Protein AF-A0A2K9PMP0-F1 (afdb_monomer_lite)

Sequence (361 aa):
MGIFYNALDGPITTKKVFGIITYLVISAISVWATAESLNSSFDLPKIVTYAIAIAIVMIIALLLGVIKDTIEDRRIGVLKLLFVIVVFLILWAVSLSTNTHKLFTQLKLQDIRKNELNDATIALETIEKNKKTVGDQVIEDYRQYVSSRIIDYKEEVKNPENCGHGKVADSLMSKVQKSMPGFSISPPSGRQKNESNCRKLANEMAARMFSELDNRITSMNNIIKELDDCNDIDKRTKIILDLKKQNNYLSDLDGLEVKQTISDAHEYYNQLYECYNTGLVQNINSVDEFTKTKKFEKKLELPVPSFKLEKIPYLIPFVKNYPKEKPGQYLSSFWLSVAIALVLDVAAFIIFYFVILKEED

Secondary structure (DSSP, 8-state):
---S--TTSPPPPHHHHHHHHHHHHHHHHHHHHHHHHHHHHH---HHHHHHHHHHHHHHHHHHHHHHHHHHH-TTS-HHHHHHHHHHHHHHHHHHHHHHHHHHHHHHHHHHHHHHHHHHHHHHHHHHHHHHHHHHHHHHHHHHHHHHHHHHHHHHHHTSTTTTTT-HHHHHHHHHHHHHSTT----PPSS---SHHHHHHHHHHHHHHHHHHHHHHHHHHHHHHHHTTTT--HHHHHHHHHHHHHHHHTGGGS-HHHHHHHHHHHHHHHHHHHHHHHHHHHHHHTTSGGGS--TTS------S-SS--TT--S-HHHHHHH-STTSTTTTHHHHHHHHHHHHHHHHHHHHHIIIIIS----

Organism: NCBI:txid1803846

Foldseek 3Di:
DDPDDDPPADDQDPLLVVLVVLLVVLLVLLLVLQLLLCCQQPVDDSVVSSVVSNVLSVLLLVLLLVLLVQVVPPPDDPVVNVVSVVVNVVSVVSSLVSLLLSQLCVVCLLVQLLVLLVVLLVLLVCLLVLLVVLLVVLLVVLLVLLLVLLVVLLVQLLPLCPNQNHPSNVVSVVVNCLSPPPDDDHGPPDRDNDSVVSNVSSVVSSVVSVVSSVVLSVVSVVLSVVLVVLDPPVLSVVLSVQSVVCSVVVVPDDLVSSVVSSVSSLVSQVSSLCSSQCSRQVSNVSHVVPNDDCSSPDDPPPPPPVDPSSHDNDVVVCCQCPPVVDGNPCVVSSVVSSVVSVVSVVSSSCSSNPNNSDRDD

Radius of gyration: 36.47 Å; chains: 1; bounding box: 81×42×108 Å

Structure (mmCIF, N/CA/C/O backbone):
data_AF-A0A2K9PMP0-F1
#
_entry.id   AF-A0A2K9PMP0-F1
#
loop_
_atom_site.group_PDB
_atom_site.id
_atom_site.type_symbol
_atom_site.label_atom_id
_atom_site.label_alt_id
_atom_site.label_comp_id
_atom_site.label_asym_id
_atom_site.label_entity_id
_atom_site.label_seq_id
_atom_site.pdbx_PDB_ins_code
_atom_site.Cartn_x
_atom_site.Cartn_y
_atom_site.Cartn_z
_atom_site.occupancy
_atom_site.B_iso_or_equiv
_atom_site.auth_seq_id
_atom_site.auth_comp_id
_atom_site.auth_asym_id
_atom_site.auth_atom_id
_atom_site.pdbx_PDB_model_num
ATOM 1 N N . MET A 1 1 ? -28.764 -16.873 42.140 1.00 38.28 1 MET A N 1
ATOM 2 C CA . MET A 1 1 ? -28.381 -15.448 42.081 1.00 38.28 1 MET A CA 1
ATOM 3 C C . MET A 1 1 ? -29.649 -14.631 42.206 1.00 38.28 1 MET A C 1
ATOM 5 O O . MET A 1 1 ? -30.427 -14.578 41.261 1.00 38.28 1 MET A O 1
ATOM 9 N N . GLY A 1 2 ? -29.928 -14.135 43.411 1.00 33.81 2 GLY A N 1
ATOM 10 C CA . GLY A 1 2 ? -31.111 -13.327 43.683 1.00 33.81 2 GLY A CA 1
ATOM 11 C C . GLY A 1 2 ? -30.948 -11.951 43.052 1.00 33.81 2 GLY A C 1
ATOM 12 O O . GLY A 1 2 ? -30.165 -11.147 43.529 1.00 33.81 2 GLY A O 1
ATOM 13 N N . ILE A 1 3 ? -31.680 -11.708 41.967 1.00 43.81 3 ILE A N 1
ATOM 14 C CA . ILE A 1 3 ? -31.920 -10.364 41.411 1.00 43.81 3 ILE A CA 1
ATOM 15 C C . ILE A 1 3 ? -33.132 -9.722 42.131 1.00 43.81 3 ILE A C 1
ATOM 17 O O . ILE A 1 3 ? -33.532 -8.599 41.846 1.00 43.81 3 ILE A O 1
ATOM 21 N N . PHE A 1 4 ? -33.720 -10.426 43.104 1.00 41.91 4 PHE A N 1
ATOM 22 C CA . PHE A 1 4 ? -34.812 -9.929 43.928 1.00 41.91 4 PHE A CA 1
ATOM 23 C C . PHE A 1 4 ? -34.262 -9.410 45.252 1.00 41.91 4 PHE A C 1
ATOM 25 O O . PHE A 1 4 ? -33.680 -10.164 46.027 1.00 41.91 4 PHE A O 1
ATOM 32 N N . TYR A 1 5 ? -34.449 -8.105 45.435 1.00 42.09 5 TYR A N 1
ATOM 33 C CA . TYR A 1 5 ? -34.233 -7.305 46.636 1.00 42.09 5 TYR A CA 1
ATOM 34 C C . TYR A 1 5 ? -34.444 -8.129 47.919 1.00 42.09 5 TYR A C 1
ATOM 36 O O . TYR A 1 5 ? -35.562 -8.577 48.189 1.00 42.09 5 TYR A O 1
ATOM 44 N N . ASN A 1 6 ? -33.391 -8.325 48.716 1.00 44.19 6 ASN A N 1
ATOM 45 C CA . ASN A 1 6 ? -33.574 -8.760 50.095 1.00 44.19 6 ASN A CA 1
ATOM 46 C C . ASN A 1 6 ? -34.178 -7.579 50.856 1.00 44.19 6 ASN A C 1
ATOM 48 O O . ASN A 1 6 ? -33.617 -6.490 50.869 1.00 44.19 6 ASN A O 1
ATOM 52 N N . ALA A 1 7 ? -35.312 -7.786 51.524 1.00 47.59 7 ALA A N 1
ATOM 53 C CA . ALA A 1 7 ? -35.977 -6.753 52.328 1.00 47.59 7 ALA A CA 1
ATOM 54 C C . ALA A 1 7 ? -35.154 -6.278 53.553 1.00 47.59 7 ALA A C 1
ATOM 56 O O . ALA A 1 7 ? -35.639 -5.461 54.332 1.00 47.59 7 ALA A O 1
ATOM 57 N N . LEU A 1 8 ? -33.939 -6.811 53.729 1.00 45.41 8 LEU A N 1
ATOM 58 C CA . LEU A 1 8 ? -32.970 -6.474 54.772 1.00 45.41 8 LEU A CA 1
ATOM 59 C C . LEU A 1 8 ? -31.847 -5.547 54.279 1.00 45.41 8 LEU A C 1
ATOM 61 O O . LEU A 1 8 ? -31.139 -4.994 55.114 1.00 45.41 8 LEU A O 1
ATOM 65 N N . ASP A 1 9 ? -31.708 -5.340 52.967 1.00 56.50 9 ASP A N 1
ATOM 66 C CA . ASP A 1 9 ? -30.749 -4.378 52.427 1.00 56.50 9 ASP A CA 1
ATOM 67 C C . ASP A 1 9 ? -31.379 -2.981 52.532 1.00 56.50 9 ASP A C 1
ATOM 69 O O . ASP A 1 9 ? -32.482 -2.740 52.025 1.00 56.50 9 ASP A O 1
ATOM 73 N N . GLY A 1 10 ? -30.717 -2.062 53.237 1.00 58.69 10 GLY A N 1
ATOM 74 C CA . GLY A 1 10 ? -31.168 -0.679 53.399 1.00 58.69 10 GLY A CA 1
ATOM 75 C C . GLY A 1 10 ? -31.451 0.045 52.066 1.00 58.69 10 GLY A C 1
ATOM 76 O O . GLY A 1 10 ? -31.209 -0.477 50.974 1.00 58.69 10 GLY A O 1
ATOM 77 N N . PRO A 1 11 ? -32.009 1.268 52.104 1.00 69.19 11 PRO A N 1
ATOM 78 C CA . PRO A 1 11 ? -32.263 2.031 50.886 1.00 69.19 11 PRO A CA 1
ATOM 79 C C . PRO A 1 11 ? -30.950 2.301 50.135 1.00 69.19 11 PRO A C 1
ATOM 81 O O . PRO A 1 11 ? -29.998 2.804 50.724 1.00 69.19 11 PRO A O 1
ATOM 84 N N . ILE A 1 12 ? -30.926 2.016 48.826 1.00 73.75 12 ILE A N 1
ATOM 85 C CA . ILE A 1 12 ? -29.751 2.215 47.959 1.00 73.75 12 ILE A CA 1
ATOM 86 C C . ILE A 1 12 ? -29.174 3.623 48.162 1.00 73.75 12 ILE A C 1
ATOM 88 O O . ILE A 1 12 ? -29.836 4.626 47.880 1.00 73.75 12 ILE A O 1
ATOM 92 N N . THR A 1 13 ? -27.917 3.710 48.598 1.00 82.56 13 THR A N 1
ATOM 93 C CA . THR A 1 13 ? -27.258 5.004 48.806 1.00 82.56 13 THR A CA 1
ATOM 94 C C . THR A 1 13 ? -27.060 5.776 47.495 1.00 82.56 13 THR A C 1
ATOM 96 O O . THR A 1 13 ? -26.784 5.206 46.436 1.00 82.56 13 THR A O 1
ATOM 99 N N . THR A 1 14 ? -27.098 7.115 47.548 1.00 84.06 14 THR A N 1
ATOM 100 C CA . THR A 1 14 ? -26.854 7.991 46.379 1.00 84.06 14 THR A CA 1
ATOM 101 C C . THR A 1 14 ? -25.516 7.697 45.690 1.00 84.06 14 THR A C 1
ATOM 103 O O . THR A 1 14 ? -25.409 7.787 44.468 1.00 84.06 14 THR A O 1
ATOM 106 N N . LYS A 1 15 ? -24.494 7.293 46.462 1.00 82.88 15 LYS A N 1
ATOM 107 C CA . LYS A 1 15 ? -23.180 6.876 45.941 1.00 82.88 15 LYS A CA 1
ATOM 108 C C . LYS A 1 15 ? -23.286 5.617 45.080 1.00 82.88 15 LYS A C 1
ATOM 110 O O . LYS A 1 15 ? -22.682 5.568 44.012 1.00 82.88 15 LYS A O 1
ATOM 115 N N . LYS A 1 16 ? -24.076 4.632 45.518 1.00 83.44 16 LYS A N 1
ATOM 116 C CA . LYS A 1 16 ? -24.323 3.383 44.793 1.00 83.44 16 LYS A CA 1
ATOM 117 C C . LYS A 1 16 ? -25.122 3.636 43.514 1.00 83.44 16 LYS A C 1
ATOM 119 O O . LYS A 1 16 ? -24.726 3.150 42.460 1.00 83.44 16 LYS A O 1
ATOM 124 N N . VAL A 1 17 ? -26.145 4.497 43.562 1.00 85.81 17 VAL A N 1
ATOM 125 C CA . VAL A 1 17 ? -26.883 4.936 42.358 1.00 85.81 17 VAL A CA 1
ATOM 126 C C . VAL A 1 17 ? -25.951 5.608 41.344 1.00 85.81 17 VAL A C 1
ATOM 128 O O . VAL A 1 17 ? -25.924 5.222 40.176 1.00 85.81 17 VAL A O 1
ATOM 131 N N . PHE A 1 18 ? -25.145 6.580 41.781 1.00 86.50 18 PHE A N 1
ATOM 132 C CA . PHE A 1 18 ? -24.209 7.281 40.899 1.00 86.50 18 PHE A CA 1
ATOM 133 C C . PHE A 1 18 ? -23.134 6.344 40.325 1.00 86.50 18 PHE A C 1
ATOM 135 O O . PHE A 1 18 ? -22.797 6.435 39.143 1.00 86.50 18 PHE A O 1
ATOM 142 N N . GLY A 1 19 ? -22.631 5.408 41.135 1.00 88.62 19 GLY A N 1
ATOM 143 C CA . GLY A 1 19 ? -21.698 4.370 40.701 1.00 88.62 19 GLY A CA 1
ATOM 144 C C . GLY A 1 19 ? -22.287 3.470 39.616 1.00 88.62 19 GLY A C 1
ATOM 145 O O . GLY A 1 19 ? -21.642 3.263 38.592 1.00 88.62 19 GLY A O 1
ATOM 146 N N . ILE A 1 20 ? -23.530 3.007 39.788 1.00 88.81 20 ILE A N 1
ATOM 147 C CA . ILE A 1 20 ? -24.244 2.203 38.783 1.00 88.81 20 ILE A CA 1
ATOM 148 C C . ILE A 1 20 ? -24.395 2.980 37.474 1.00 88.81 20 ILE A C 1
ATOM 150 O O . ILE A 1 20 ? -24.048 2.458 36.417 1.00 88.81 20 ILE A O 1
ATOM 154 N N . ILE A 1 21 ? -24.856 4.234 37.527 1.00 90.81 21 ILE A N 1
ATOM 155 C CA . ILE A 1 21 ? -25.021 5.066 36.324 1.00 90.81 21 ILE A CA 1
ATOM 156 C C . ILE A 1 21 ? -23.677 5.246 35.609 1.00 90.81 21 ILE A C 1
ATOM 158 O O . ILE A 1 21 ? -23.584 5.031 34.402 1.00 90.81 21 ILE A O 1
ATOM 162 N N . THR A 1 22 ? -22.622 5.587 36.350 1.00 90.38 22 THR A N 1
ATOM 163 C CA . THR A 1 22 ? -21.285 5.804 35.778 1.00 90.38 22 THR A CA 1
ATOM 164 C C . THR A 1 22 ? -20.738 4.523 35.148 1.00 90.38 22 THR A C 1
ATOM 166 O O . THR A 1 22 ? -20.228 4.552 34.029 1.00 90.38 22 THR A O 1
ATOM 169 N N . TYR A 1 23 ? -20.896 3.383 35.824 1.00 92.19 23 TYR A N 1
ATOM 170 C CA . TYR A 1 23 ? -20.496 2.082 35.298 1.00 92.19 23 TYR A CA 1
ATOM 171 C C . TYR A 1 23 ? -21.253 1.721 34.016 1.00 92.19 23 TYR A C 1
ATOM 173 O O . TYR A 1 23 ? -20.630 1.262 33.060 1.00 92.19 23 TYR A O 1
ATOM 181 N N . LEU A 1 24 ? -22.567 1.964 33.958 1.00 92.31 24 LEU A N 1
ATOM 182 C CA . LEU A 1 24 ? -23.371 1.716 32.759 1.00 92.31 24 LEU A CA 1
ATOM 183 C C . LEU A 1 24 ? -22.923 2.585 31.581 1.00 92.31 24 LEU A C 1
ATOM 185 O O . LEU A 1 24 ? -22.829 2.078 30.466 1.00 92.31 24 LEU A O 1
ATOM 189 N N . VAL A 1 25 ? -22.593 3.859 31.816 1.00 94.06 25 VAL A N 1
ATOM 190 C CA . VAL A 1 25 ? -22.081 4.757 30.768 1.00 94.06 25 VAL A CA 1
ATOM 191 C C . VAL A 1 25 ? -20.737 4.264 30.226 1.00 94.06 25 VAL A C 1
ATOM 193 O O . VAL A 1 25 ? -20.587 4.124 29.013 1.00 94.06 25 VAL A O 1
ATOM 196 N N . ILE A 1 26 ? -19.772 3.947 31.097 1.00 92.94 26 ILE A N 1
ATOM 197 C CA . ILE A 1 26 ? -18.453 3.455 30.659 1.00 92.94 26 ILE A CA 1
ATOM 198 C C . ILE A 1 26 ? -18.590 2.096 29.956 1.00 92.94 26 ILE A C 1
ATOM 200 O O . ILE A 1 26 ? -17.987 1.873 28.906 1.00 92.94 26 ILE A O 1
ATOM 204 N N . SER A 1 27 ? -19.440 1.214 30.484 1.00 92.00 27 SER A N 1
ATOM 205 C CA . SER A 1 27 ? -19.735 -0.085 29.875 1.00 92.00 27 SER A CA 1
ATOM 206 C C . SER A 1 27 ? -20.374 0.069 28.499 1.00 92.00 27 SER A C 1
ATOM 208 O O . SER A 1 27 ? -20.001 -0.653 27.583 1.00 92.00 27 SER A O 1
ATOM 210 N N . ALA A 1 28 ? -21.281 1.030 28.308 1.00 94.12 28 ALA A N 1
ATOM 211 C CA . ALA A 1 28 ? -21.883 1.306 27.006 1.00 94.12 28 ALA A CA 1
ATOM 212 C C . ALA A 1 28 ? -20.847 1.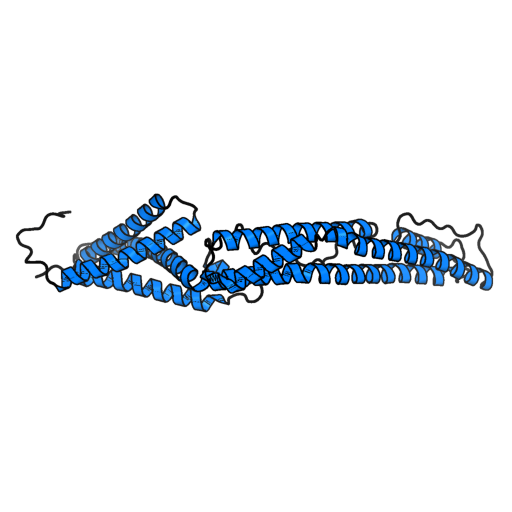798 25.981 1.00 94.12 28 ALA A C 1
ATOM 214 O O . ALA A 1 28 ? -20.881 1.363 24.830 1.00 94.12 28 ALA A O 1
ATOM 215 N N . ILE A 1 29 ? -19.900 2.649 26.396 1.00 93.12 29 ILE A N 1
ATOM 216 C CA . ILE A 1 29 ? -18.784 3.094 25.543 1.00 93.12 29 ILE A CA 1
ATOM 217 C C . ILE A 1 29 ? -17.898 1.905 25.157 1.00 93.12 29 ILE A C 1
ATOM 219 O O . ILE A 1 29 ? -17.563 1.759 23.983 1.00 93.12 29 ILE A O 1
ATOM 223 N N . SER A 1 30 ? -17.564 1.038 26.118 1.00 93.75 30 SER A N 1
ATOM 224 C CA . SER A 1 30 ? -16.773 -0.175 25.878 1.00 93.75 30 SER A CA 1
ATOM 225 C C . SER A 1 30 ? -17.498 -1.134 24.925 1.00 93.75 30 SER A C 1
ATOM 227 O O . SER A 1 30 ? -16.943 -1.532 23.906 1.00 93.75 30 SER A O 1
ATOM 229 N N . VAL A 1 31 ? -18.791 -1.402 25.153 1.00 95.19 31 VAL A N 1
ATOM 230 C CA . VAL A 1 31 ? -19.622 -2.225 24.259 1.00 95.19 31 VAL A CA 1
ATOM 231 C C . VAL A 1 31 ? -19.659 -1.648 22.846 1.00 95.19 31 VAL A C 1
ATOM 233 O O . VAL A 1 31 ? -19.468 -2.392 21.885 1.00 95.19 31 VAL A O 1
ATOM 236 N N . TRP A 1 32 ? -19.887 -0.339 22.700 1.00 94.75 32 TRP A N 1
ATOM 237 C CA . TRP A 1 32 ? -19.871 0.326 21.396 1.00 94.75 32 TRP A CA 1
ATOM 238 C C . TRP A 1 32 ? -18.514 0.167 20.709 1.00 94.75 32 TRP A C 1
ATOM 240 O O . TRP A 1 32 ? -18.461 -0.225 19.543 1.00 94.75 32 TRP A O 1
ATOM 250 N N . ALA A 1 33 ? -17.420 0.420 21.427 1.00 92.56 33 ALA A N 1
ATOM 251 C CA . ALA A 1 33 ? -16.075 0.345 20.879 1.00 92.56 33 ALA A CA 1
ATOM 252 C C . ALA A 1 33 ? -15.704 -1.081 20.448 1.00 92.56 33 ALA A C 1
ATOM 254 O O . ALA A 1 33 ? -15.261 -1.281 19.313 1.00 92.56 33 ALA A O 1
ATOM 255 N N . THR A 1 34 ? -15.968 -2.077 21.296 1.00 92.69 34 THR A N 1
ATOM 256 C CA . THR A 1 34 ? -15.775 -3.493 20.977 1.00 92.69 34 THR A CA 1
ATOM 257 C C . THR A 1 34 ? -16.629 -3.927 19.788 1.00 92.69 34 THR A C 1
ATOM 259 O O . THR A 1 34 ? -16.105 -4.514 18.841 1.00 92.69 34 THR A O 1
ATOM 262 N N . ALA A 1 35 ? -17.927 -3.613 19.780 1.00 92.88 35 ALA A N 1
ATOM 263 C CA . ALA A 1 35 ? -18.838 -4.030 18.715 1.00 92.88 35 ALA A CA 1
ATOM 264 C C . ALA A 1 35 ? -18.460 -3.431 17.354 1.00 92.88 35 ALA A C 1
ATOM 266 O O . ALA A 1 35 ? -18.478 -4.129 16.335 1.00 92.88 35 ALA A O 1
ATOM 267 N N . GLU A 1 36 ? -18.090 -2.152 17.337 1.00 89.38 36 GLU A N 1
ATOM 268 C CA . GLU A 1 36 ? -17.641 -1.449 16.140 1.00 89.38 36 GLU A CA 1
ATOM 269 C C . GLU A 1 36 ? -16.295 -1.977 15.637 1.00 89.38 36 GLU A C 1
ATOM 271 O O . GLU A 1 36 ? -16.129 -2.181 14.434 1.00 89.38 36 GLU A O 1
ATOM 276 N N . SER A 1 37 ? -15.354 -2.257 16.543 1.00 88.56 37 SER A N 1
ATOM 277 C CA . SER A 1 37 ? -14.063 -2.858 16.197 1.00 88.56 37 SER A CA 1
ATOM 278 C C . SER A 1 37 ? -14.224 -4.270 15.621 1.00 88.56 37 SER A C 1
ATOM 280 O O . SER A 1 37 ? -13.576 -4.603 14.627 1.00 88.56 37 SER A O 1
ATOM 282 N N . LEU A 1 38 ? -15.135 -5.085 16.166 1.00 87.88 38 LEU A N 1
ATOM 283 C CA . LEU A 1 38 ? -15.438 -6.427 15.655 1.00 87.88 38 LEU A CA 1
ATOM 284 C C . LEU A 1 38 ? -16.151 -6.392 14.298 1.00 87.88 38 LEU A C 1
ATOM 286 O O . LEU A 1 38 ? -15.782 -7.141 13.395 1.00 87.88 38 LEU A O 1
ATOM 290 N N . ASN A 1 39 ? -17.140 -5.511 14.126 1.00 86.88 39 ASN A N 1
ATOM 291 C CA . ASN A 1 39 ? -17.848 -5.332 12.851 1.00 86.88 39 ASN A CA 1
ATOM 292 C C . ASN A 1 39 ? -16.873 -4.878 11.755 1.00 86.88 39 ASN A C 1
ATOM 294 O O . ASN A 1 39 ? -16.826 -5.429 10.648 1.00 86.88 39 ASN A O 1
ATOM 298 N N . SER A 1 40 ? -16.022 -3.916 12.111 1.00 77.06 40 SER A N 1
ATOM 299 C CA . SER A 1 40 ? -14.906 -3.483 11.288 1.00 77.06 40 SER A CA 1
ATOM 300 C C . SER A 1 40 ? -13.970 -4.657 10.979 1.00 77.06 40 SER A C 1
ATOM 302 O O . SER A 1 40 ? -13.728 -4.951 9.823 1.00 77.06 40 SER A O 1
ATOM 304 N N . SER A 1 41 ? -13.520 -5.442 11.945 1.00 80.12 41 SER A N 1
ATOM 305 C CA . SER A 1 41 ? -12.497 -6.462 11.672 1.00 80.12 41 SER A CA 1
ATOM 306 C C . SER A 1 41 ? -13.015 -7.698 10.918 1.00 80.12 41 SER A C 1
ATOM 308 O O . SER A 1 41 ? -12.281 -8.248 10.103 1.00 80.12 41 SER A O 1
ATOM 310 N N . PHE A 1 42 ? -14.267 -8.118 11.143 1.00 80.56 42 PHE A N 1
ATOM 311 C CA . PHE A 1 42 ? -14.765 -9.437 10.712 1.00 80.56 42 PHE A CA 1
ATOM 312 C C . PHE A 1 42 ? -15.993 -9.423 9.789 1.00 80.56 42 PHE A C 1
ATOM 314 O O . PHE A 1 42 ? -16.460 -10.492 9.412 1.00 80.56 42 PHE A O 1
ATOM 321 N N . ASP A 1 43 ? -16.537 -8.253 9.420 1.00 79.00 43 ASP A N 1
ATOM 322 C CA . ASP A 1 43 ? -17.746 -8.163 8.566 1.00 79.00 43 ASP A CA 1
ATOM 323 C C . ASP A 1 43 ? -18.983 -8.876 9.139 1.00 79.00 43 ASP A C 1
ATOM 325 O O . ASP A 1 43 ? -19.899 -9.270 8.418 1.00 79.00 43 ASP A O 1
ATOM 329 N N . LEU A 1 44 ? -19.028 -9.030 10.459 1.00 84.75 44 LEU A N 1
ATOM 330 C CA . LEU A 1 44 ? -20.163 -9.634 11.139 1.00 84.75 44 LEU A CA 1
ATOM 331 C C . LEU A 1 44 ? -21.356 -8.663 11.170 1.00 84.75 44 LEU A C 1
ATOM 333 O O . LEU A 1 44 ? -21.155 -7.457 11.323 1.00 84.75 44 LEU A O 1
ATOM 337 N N . PRO A 1 45 ? -22.607 -9.158 11.103 1.00 91.50 45 PRO A N 1
ATOM 338 C CA . PRO A 1 45 ? -23.782 -8.309 11.268 1.00 91.50 45 PRO A CA 1
ATOM 339 C C . PRO A 1 45 ? -23.711 -7.521 12.580 1.00 91.50 45 PRO A C 1
ATOM 341 O O . PRO A 1 45 ? -23.405 -8.097 13.625 1.00 91.50 45 PRO A O 1
ATOM 344 N N . LYS A 1 46 ? -24.058 -6.226 12.549 1.00 89.50 46 LYS A N 1
ATOM 345 C CA . LYS A 1 46 ? -23.974 -5.339 13.727 1.00 89.50 46 LYS A CA 1
ATOM 346 C C . LYS A 1 46 ? -24.633 -5.947 14.970 1.00 89.50 46 LYS A C 1
ATOM 348 O O . LYS A 1 46 ? -24.058 -5.934 16.047 1.00 89.50 46 LYS A O 1
ATOM 353 N N . ILE A 1 47 ? -25.810 -6.551 14.821 1.00 94.50 47 ILE A N 1
ATOM 354 C CA . ILE A 1 47 ? -26.530 -7.179 15.944 1.00 94.50 47 ILE A CA 1
ATOM 355 C C . ILE A 1 47 ? -25.670 -8.254 16.632 1.00 94.50 47 ILE A C 1
ATOM 357 O O . ILE A 1 47 ? -25.624 -8.318 17.858 1.00 94.50 47 ILE A O 1
ATOM 361 N N . VAL A 1 48 ? -24.943 -9.058 15.852 1.00 95.00 48 VAL A N 1
ATOM 362 C CA . VAL A 1 48 ? -24.070 -10.120 16.368 1.00 95.00 48 VAL A CA 1
ATOM 363 C C . VAL A 1 48 ? -22.878 -9.525 17.117 1.00 95.00 48 VAL A C 1
ATOM 365 O O . VAL A 1 48 ? -22.547 -9.995 18.203 1.00 95.00 48 VAL A O 1
ATOM 368 N N . THR A 1 49 ? -22.247 -8.471 16.592 1.00 93.50 49 THR A N 1
ATOM 369 C CA . THR A 1 49 ? -21.071 -7.871 17.244 1.00 93.50 49 THR A CA 1
ATOM 370 C C . THR A 1 49 ? -21.419 -7.159 18.542 1.00 93.50 49 THR A C 1
ATOM 372 O O . THR A 1 49 ? -20.668 -7.269 19.509 1.00 93.50 49 THR A O 1
ATOM 375 N N . TYR A 1 50 ? -22.580 -6.503 18.605 1.00 96.00 50 TYR A N 1
ATOM 376 C CA . TYR A 1 50 ? -23.099 -5.927 19.845 1.00 96.00 50 TYR A CA 1
ATOM 377 C C . TYR A 1 50 ? -23.451 -7.001 20.877 1.00 96.00 50 TYR A C 1
ATOM 379 O O . TYR A 1 50 ? -23.118 -6.838 22.048 1.00 96.00 50 TYR A O 1
ATOM 387 N N . ALA A 1 51 ? -24.051 -8.123 20.465 1.00 95.56 51 ALA A N 1
ATOM 388 C CA . ALA A 1 51 ? -24.320 -9.239 21.372 1.00 95.56 51 ALA A CA 1
ATOM 389 C C . ALA A 1 51 ? -23.025 -9.821 21.970 1.00 95.56 51 ALA A C 1
ATOM 391 O O . ALA A 1 51 ? -22.950 -10.040 23.179 1.00 95.56 51 ALA A O 1
ATOM 392 N N . ILE A 1 52 ? -21.986 -10.009 21.145 1.00 94.31 52 ILE A N 1
ATOM 393 C CA . ILE A 1 52 ? -20.663 -10.466 21.600 1.00 94.31 52 ILE A CA 1
ATOM 394 C C . ILE A 1 52 ? -20.038 -9.452 22.566 1.00 94.31 52 ILE A C 1
ATOM 396 O O . ILE A 1 52 ? -19.557 -9.841 23.628 1.00 94.31 52 ILE A O 1
ATOM 400 N N . ALA A 1 53 ? -20.066 -8.160 22.235 1.00 94.56 53 ALA A N 1
ATOM 401 C CA . ALA A 1 53 ? -19.501 -7.109 23.078 1.00 94.56 53 ALA A CA 1
ATOM 402 C C . ALA A 1 53 ? -20.184 -7.034 24.456 1.00 94.56 53 ALA A C 1
ATOM 404 O O . ALA A 1 53 ? -19.507 -6.973 25.482 1.00 94.56 53 ALA A O 1
ATOM 405 N N . ILE A 1 54 ? -21.519 -7.122 24.492 1.00 95.56 54 ILE A N 1
ATOM 406 C CA . ILE A 1 54 ? -22.293 -7.185 25.740 1.00 95.56 54 ILE A CA 1
ATOM 407 C C . ILE A 1 54 ? -21.908 -8.431 26.548 1.00 95.56 54 ILE A C 1
ATOM 409 O O . ILE A 1 54 ? -21.674 -8.328 27.752 1.00 95.56 54 ILE A O 1
ATOM 413 N N . ALA A 1 55 ? -21.786 -9.596 25.903 1.00 95.06 55 ALA A N 1
ATOM 414 C CA . ALA A 1 55 ? -21.366 -10.826 26.570 1.00 95.06 55 ALA A CA 1
ATOM 415 C C . ALA A 1 55 ? -19.963 -10.705 27.187 1.00 95.06 55 ALA A C 1
ATOM 417 O O . ALA A 1 55 ? -19.780 -11.099 28.335 1.00 95.06 55 ALA A O 1
ATOM 418 N N . ILE A 1 56 ? -18.995 -10.113 26.476 1.00 94.06 56 ILE A N 1
ATOM 419 C CA . ILE A 1 56 ? -17.636 -9.880 26.993 1.00 94.06 56 ILE A CA 1
ATOM 420 C C . ILE A 1 56 ? -17.684 -9.016 28.258 1.00 94.06 56 ILE A C 1
ATOM 422 O O . ILE A 1 56 ? -17.131 -9.413 29.282 1.00 94.06 56 ILE A O 1
ATOM 426 N N . VAL A 1 57 ? -18.384 -7.877 28.222 1.00 93.06 57 VAL A N 1
ATOM 427 C CA . VAL A 1 57 ? -18.483 -6.974 29.380 1.00 93.06 57 VAL A CA 1
ATOM 428 C C . VAL A 1 57 ? -19.182 -7.651 30.562 1.00 93.06 57 VAL A C 1
ATOM 430 O O . VAL A 1 57 ? -18.694 -7.558 31.688 1.00 93.06 57 VAL A O 1
ATOM 433 N N . MET A 1 58 ? -20.269 -8.394 30.324 1.00 93.94 58 MET A N 1
ATOM 434 C CA . MET A 1 58 ? -20.958 -9.145 31.381 1.00 93.94 58 MET A CA 1
ATOM 435 C C . MET A 1 58 ? -20.068 -10.228 31.996 1.00 93.94 58 MET A C 1
ATOM 437 O O . MET A 1 58 ? -20.033 -10.360 33.215 1.00 93.94 58 MET A O 1
ATOM 441 N N . ILE A 1 59 ? -19.324 -10.988 31.186 1.00 94.00 59 ILE A N 1
ATOM 442 C CA . ILE A 1 59 ? -18.416 -12.024 31.695 1.00 94.00 59 ILE A CA 1
ATOM 443 C C . ILE A 1 59 ? -17.280 -11.389 32.504 1.00 94.00 59 ILE A C 1
ATOM 445 O O . ILE A 1 59 ? -16.960 -11.888 33.578 1.00 94.00 59 ILE A O 1
ATOM 449 N N . ILE A 1 60 ? -16.703 -10.274 32.045 1.00 94.25 60 ILE A N 1
ATOM 450 C CA . ILE A 1 60 ? -15.676 -9.534 32.797 1.00 94.25 60 ILE A CA 1
ATOM 451 C C . ILE A 1 60 ? -16.230 -9.063 34.151 1.00 94.25 60 ILE A C 1
ATOM 453 O O . ILE A 1 60 ? -15.568 -9.239 35.174 1.00 94.25 60 ILE A O 1
ATOM 457 N N . ALA A 1 61 ? -17.454 -8.527 34.184 1.00 92.44 61 ALA A N 1
ATOM 458 C CA . ALA A 1 61 ? -18.119 -8.112 35.419 1.00 92.44 61 ALA A CA 1
ATOM 459 C C . ALA A 1 61 ? -18.365 -9.292 36.376 1.00 92.44 61 ALA A C 1
ATOM 461 O O . ALA A 1 61 ? -18.066 -9.204 37.566 1.00 92.44 61 ALA A O 1
ATOM 462 N N . LEU A 1 62 ? -18.848 -10.425 35.854 1.00 92.50 62 LEU A N 1
ATOM 463 C CA . LEU A 1 62 ? -19.038 -11.652 36.633 1.00 92.50 62 LEU A CA 1
ATOM 464 C C . LEU A 1 62 ? -17.714 -12.164 37.209 1.00 92.50 62 LEU A C 1
ATOM 466 O O . LEU A 1 62 ? -17.660 -12.525 38.381 1.00 92.50 62 LEU A O 1
ATOM 470 N N . LEU A 1 63 ? -16.638 -12.158 36.418 1.00 92.19 63 LEU A N 1
ATOM 471 C CA . LEU A 1 63 ? -15.311 -12.567 36.877 1.00 92.19 63 LEU A CA 1
ATOM 472 C C . LEU A 1 63 ? -14.773 -11.634 37.966 1.00 92.19 63 LEU A C 1
ATOM 474 O O . LEU A 1 63 ? -14.184 -12.129 38.920 1.00 92.19 63 LEU A O 1
ATOM 478 N N . LEU A 1 64 ? -15.012 -10.320 37.882 1.00 91.88 64 LEU A N 1
ATOM 479 C CA . LEU A 1 64 ? -14.671 -9.382 38.961 1.00 91.88 64 LEU A CA 1
ATOM 480 C C . LEU A 1 64 ? -15.431 -9.686 40.256 1.00 91.88 64 LEU A C 1
ATOM 482 O O . LEU A 1 64 ? -14.831 -9.621 41.327 1.00 91.88 64 LEU A O 1
ATOM 486 N N . GLY A 1 65 ? -16.711 -10.058 40.156 1.00 89.94 65 GLY A N 1
ATOM 487 C CA . GLY A 1 65 ? -17.496 -10.547 41.294 1.00 89.94 65 GLY A CA 1
ATOM 488 C C . GLY A 1 65 ? -16.875 -11.795 41.919 1.00 89.94 65 GLY A C 1
ATOM 489 O O . GLY A 1 65 ? -16.565 -11.802 43.103 1.00 89.94 65 GLY A O 1
ATOM 490 N N . VAL A 1 66 ? -16.567 -12.806 41.101 1.00 88.94 66 VAL A N 1
ATOM 491 C CA . VAL A 1 66 ? -15.919 -14.042 41.573 1.00 88.94 66 VAL A CA 1
ATOM 492 C C . VAL A 1 66 ? -14.553 -13.763 42.205 1.00 88.94 66 VAL A C 1
ATOM 494 O O . VAL A 1 66 ? -14.221 -14.372 43.220 1.00 88.94 66 VAL A O 1
ATOM 497 N N . ILE A 1 67 ? -13.751 -12.855 41.636 1.00 89.44 67 ILE A N 1
ATOM 498 C CA . ILE A 1 67 ? -12.458 -12.448 42.207 1.00 89.44 67 ILE A CA 1
ATOM 499 C C . ILE A 1 67 ? -12.666 -11.825 43.586 1.00 89.44 67 ILE A C 1
ATOM 501 O O . ILE A 1 67 ? -11.950 -12.193 44.515 1.00 89.44 67 ILE A O 1
ATOM 505 N N . LYS A 1 68 ? -13.644 -10.925 43.728 1.00 87.88 68 LYS A N 1
ATOM 506 C CA . LYS A 1 68 ? -13.968 -10.295 45.007 1.00 87.88 68 LYS A CA 1
ATOM 507 C C . LYS A 1 68 ? -14.354 -11.342 46.056 1.00 87.88 68 LYS A C 1
ATOM 509 O O . LYS A 1 68 ? -13.689 -11.426 47.087 1.00 87.88 68 LYS A O 1
ATOM 514 N N . ASP A 1 69 ? -15.344 -12.178 45.749 1.00 85.12 69 ASP A N 1
ATOM 515 C CA . ASP A 1 69 ? -15.842 -13.214 46.662 1.00 85.12 69 ASP A CA 1
ATOM 516 C C . ASP A 1 69 ? -14.716 -14.175 47.074 1.00 85.12 69 ASP A C 1
ATOM 518 O O . ASP A 1 69 ? -14.615 -14.594 48.223 1.00 85.12 69 ASP A O 1
ATOM 522 N N . THR A 1 70 ? -13.816 -14.492 46.138 1.00 84.88 70 THR A N 1
ATOM 523 C CA . THR A 1 70 ? -12.663 -15.370 46.379 1.00 84.88 70 THR A CA 1
ATOM 524 C C . THR A 1 70 ? -11.593 -14.738 47.266 1.00 84.88 70 THR A C 1
ATOM 526 O O . THR A 1 70 ? -10.895 -15.453 47.982 1.00 84.88 70 THR A O 1
ATOM 529 N N . ILE A 1 71 ? -11.425 -13.416 47.215 1.00 84.50 71 ILE A N 1
ATOM 530 C CA . ILE A 1 71 ? -10.490 -12.692 48.085 1.00 84.50 71 ILE A CA 1
ATOM 531 C C . ILE A 1 71 ? -11.056 -12.581 49.507 1.00 84.50 71 ILE A C 1
ATOM 533 O O . ILE A 1 71 ? -10.298 -12.663 50.476 1.00 84.50 71 ILE A O 1
ATOM 537 N N . GLU A 1 72 ? -12.372 -12.406 49.637 1.00 83.38 72 GLU A N 1
ATOM 538 C CA . GLU A 1 72 ? -13.059 -12.293 50.927 1.00 83.38 72 GLU A CA 1
ATOM 539 C C . GLU A 1 72 ? -13.209 -13.662 51.620 1.00 83.38 72 GLU A C 1
ATOM 541 O O . GLU A 1 72 ? -12.945 -13.779 52.823 1.00 83.38 72 GLU A O 1
ATOM 546 N N . ASP A 1 73 ? -13.514 -14.728 50.870 1.00 79.19 73 ASP A N 1
ATOM 547 C CA . ASP A 1 73 ? -13.536 -16.096 51.389 1.00 79.19 73 ASP A CA 1
ATOM 548 C C . ASP A 1 73 ? -12.134 -16.732 51.393 1.00 79.19 73 ASP A C 1
ATOM 550 O O . ASP A 1 73 ? -11.677 -17.367 50.437 1.00 79.19 73 ASP A O 1
ATOM 554 N N . ARG A 1 74 ? -11.463 -16.644 52.547 1.00 68.81 74 ARG A N 1
ATOM 555 C CA . ARG A 1 74 ? -10.133 -17.238 52.797 1.00 68.81 74 ARG A CA 1
ATOM 556 C C . ARG A 1 74 ? -10.059 -18.762 52.595 1.00 68.81 74 ARG A C 1
ATOM 558 O O . ARG A 1 74 ? -8.967 -19.321 52.694 1.00 68.81 74 ARG A O 1
ATOM 565 N N . ARG A 1 75 ? -11.181 -19.460 52.375 1.00 69.00 75 ARG A N 1
ATOM 566 C CA . ARG A 1 75 ? -11.228 -20.922 52.177 1.00 69.00 75 ARG A CA 1
ATOM 567 C C . ARG A 1 75 ? -11.005 -21.345 50.727 1.00 69.00 75 ARG A C 1
ATOM 569 O O . ARG A 1 75 ? -10.788 -22.533 50.472 1.00 69.00 75 ARG A O 1
ATOM 576 N N . ILE A 1 76 ? -11.062 -20.420 49.771 1.00 68.38 76 ILE A N 1
ATOM 577 C CA . ILE A 1 76 ? -10.894 -20.755 48.358 1.00 68.38 76 ILE A CA 1
ATOM 578 C C . ILE A 1 76 ? -9.401 -20.907 48.031 1.00 68.38 76 ILE A C 1
ATOM 580 O O . ILE A 1 76 ? -8.579 -20.034 48.289 1.00 68.38 76 ILE A O 1
ATOM 584 N N . GLY A 1 77 ? -9.031 -22.060 47.465 1.00 78.69 77 GLY A N 1
ATOM 585 C CA . GLY A 1 77 ? -7.635 -22.383 47.165 1.00 78.69 77 GLY A CA 1
ATOM 586 C C . GLY A 1 77 ? -7.009 -21.447 46.124 1.00 78.69 77 GLY A C 1
ATOM 587 O O . GLY A 1 77 ? -7.621 -21.156 45.095 1.00 78.69 77 GLY A O 1
ATOM 588 N N . VAL A 1 78 ? -5.746 -21.065 46.351 1.00 83.44 78 VAL A N 1
ATOM 589 C CA . VAL A 1 78 ? -4.942 -20.147 45.511 1.00 83.44 78 VAL A CA 1
ATOM 590 C C . VAL A 1 78 ? -4.986 -20.503 44.018 1.00 83.44 78 VAL A C 1
ATOM 592 O O . VAL A 1 78 ? -5.028 -19.619 43.166 1.00 83.44 78 VAL A O 1
ATOM 595 N N . LEU A 1 79 ? -5.040 -21.797 43.686 1.00 84.50 79 LEU A N 1
ATOM 596 C CA . LEU A 1 79 ? -5.096 -22.279 42.303 1.00 84.50 79 LEU A CA 1
ATOM 597 C C . LEU A 1 79 ? -6.377 -21.842 41.564 1.00 84.50 79 LEU A C 1
ATOM 599 O O . LEU A 1 79 ? -6.325 -21.531 40.376 1.00 84.50 79 LEU A O 1
ATOM 603 N N . LYS A 1 80 ? -7.523 -21.796 42.260 1.00 85.44 80 LYS A N 1
ATOM 604 C CA . LYS A 1 80 ? -8.800 -21.346 41.682 1.00 85.44 80 LYS A CA 1
ATOM 605 C C . LYS A 1 80 ? -8.782 -19.841 41.430 1.00 85.44 80 LYS A C 1
ATOM 607 O O . LYS A 1 80 ? -9.163 -19.417 40.345 1.00 85.44 80 LYS A O 1
ATOM 612 N N . LEU A 1 81 ? -8.281 -19.058 42.389 1.00 88.00 81 LEU A N 1
ATOM 613 C CA . LEU A 1 81 ? -8.108 -17.611 42.227 1.00 88.00 81 LEU A CA 1
ATOM 614 C C . LEU A 1 81 ? -7.206 -17.297 41.027 1.00 88.00 81 LEU A C 1
ATOM 616 O O . LEU A 1 81 ? -7.557 -16.471 40.189 1.00 88.00 81 LEU A O 1
ATOM 620 N N . LEU A 1 82 ? -6.080 -18.007 40.902 1.00 90.31 82 LEU A N 1
ATOM 621 C CA . LEU A 1 82 ? -5.156 -17.834 39.783 1.00 90.31 82 LEU A CA 1
ATOM 622 C C . LEU A 1 82 ? -5.823 -18.148 38.439 1.00 90.31 82 LEU A C 1
ATOM 624 O O . LEU A 1 82 ? -5.667 -17.380 37.494 1.00 90.31 82 LEU A O 1
ATOM 628 N N . PHE A 1 83 ? -6.608 -19.226 38.355 1.00 91.38 83 PHE A N 1
ATOM 629 C CA . PHE A 1 83 ? -7.363 -19.552 37.144 1.00 91.38 83 PHE A CA 1
ATOM 630 C C . PHE A 1 83 ? -8.343 -18.433 36.756 1.00 91.38 83 PHE A C 1
ATOM 632 O O . PHE A 1 83 ? -8.342 -17.993 35.608 1.00 91.38 83 PHE A O 1
ATOM 639 N N . VAL A 1 84 ? -9.133 -17.928 37.711 1.00 91.69 84 VAL A N 1
ATOM 640 C CA . VAL A 1 84 ? -10.100 -16.844 37.464 1.00 91.69 84 VAL A CA 1
ATOM 641 C C . VAL A 1 84 ? -9.390 -15.565 37.009 1.00 91.69 84 VAL A C 1
ATOM 643 O O . VAL A 1 84 ? -9.824 -14.948 36.038 1.00 91.69 84 VAL A O 1
ATOM 646 N N . ILE A 1 85 ? -8.269 -15.202 37.642 1.00 93.50 85 ILE A N 1
ATOM 647 C CA . ILE A 1 85 ? -7.458 -14.039 37.250 1.00 93.50 85 ILE A CA 1
ATOM 648 C C . ILE A 1 85 ? -6.929 -14.198 35.822 1.00 93.50 85 ILE A C 1
ATOM 650 O O . ILE A 1 85 ? -7.015 -13.260 35.036 1.00 93.50 85 ILE A O 1
ATOM 654 N N . VAL A 1 86 ? -6.408 -15.371 35.454 1.00 95.00 86 VAL A N 1
ATOM 655 C CA . VAL A 1 86 ? -5.891 -15.606 34.096 1.00 95.00 86 VAL A CA 1
ATOM 656 C C . VAL A 1 86 ? -7.002 -15.466 33.054 1.00 95.00 86 VAL A C 1
ATOM 658 O O . VAL A 1 86 ? -6.809 -14.781 32.051 1.00 95.00 86 VAL A O 1
ATOM 661 N N . VAL A 1 87 ? -8.178 -16.055 33.294 1.00 94.50 87 VAL A N 1
ATOM 662 C CA . VAL A 1 87 ? -9.329 -15.931 32.382 1.00 94.50 87 VAL A CA 1
ATOM 663 C C . VAL A 1 87 ? -9.791 -14.474 32.275 1.00 94.50 87 VAL A C 1
ATOM 665 O O . VAL A 1 87 ? -10.036 -13.991 31.168 1.00 94.50 87 VAL A O 1
ATOM 668 N N . PHE A 1 88 ? -9.846 -13.755 33.400 1.00 95.38 88 PHE A N 1
ATOM 669 C CA . PHE A 1 88 ? -10.142 -12.324 33.428 1.00 95.38 88 PHE A CA 1
ATOM 670 C C . PHE A 1 88 ? -9.142 -11.524 32.587 1.00 95.38 88 PHE A C 1
ATOM 672 O O . PHE A 1 88 ? -9.562 -10.743 31.738 1.00 95.38 88 PHE A O 1
ATOM 679 N N . LEU A 1 89 ? -7.835 -11.749 32.758 1.00 95.69 89 LEU A N 1
ATOM 680 C CA . LEU A 1 89 ? -6.793 -11.040 32.011 1.00 95.69 89 LEU A CA 1
ATOM 681 C C . LEU A 1 89 ? -6.872 -11.308 30.504 1.00 95.69 89 LEU A C 1
ATOM 683 O O . LEU A 1 89 ? -6.663 -10.388 29.720 1.00 95.69 89 LEU A O 1
ATOM 687 N N . ILE A 1 90 ? -7.201 -12.535 30.087 1.00 95.00 90 ILE A N 1
ATOM 688 C CA . ILE A 1 90 ? -7.376 -12.872 28.667 1.00 95.00 90 ILE A CA 1
ATOM 689 C C . ILE A 1 90 ? -8.561 -12.102 28.075 1.00 95.00 90 ILE A C 1
ATOM 691 O O . ILE A 1 90 ? -8.418 -11.456 27.037 1.00 95.00 90 ILE A O 1
ATOM 695 N N . LEU A 1 91 ? -9.724 -12.134 28.731 1.00 93.56 91 LEU A N 1
ATOM 696 C CA . LEU A 1 91 ? -10.912 -11.426 28.247 1.00 93.56 91 LEU A CA 1
ATOM 697 C C . LEU A 1 91 ? -10.730 -9.909 28.286 1.00 93.56 91 LEU A C 1
ATOM 699 O O . LEU A 1 91 ? -11.130 -9.214 27.350 1.00 93.56 91 LEU A O 1
ATOM 703 N N . TRP A 1 92 ? -10.076 -9.398 29.327 1.00 94.81 92 TRP A N 1
ATOM 704 C CA . TRP A 1 92 ? -9.731 -7.990 29.417 1.00 94.81 92 TRP A CA 1
ATOM 705 C C . TRP A 1 92 ? -8.761 -7.579 28.309 1.00 94.81 92 TRP A C 1
ATOM 707 O O . TRP A 1 92 ? -8.993 -6.562 27.668 1.00 94.81 92 TRP A O 1
ATOM 717 N N . ALA A 1 93 ? -7.740 -8.382 27.996 1.00 93.19 93 ALA A N 1
ATOM 718 C CA . ALA A 1 93 ? -6.827 -8.094 26.891 1.00 93.19 93 ALA A CA 1
ATOM 719 C C . ALA A 1 93 ? -7.557 -8.009 25.538 1.00 93.19 93 ALA A C 1
ATOM 721 O O . ALA A 1 93 ? -7.240 -7.138 24.726 1.00 93.19 93 ALA A O 1
ATOM 722 N N . VAL A 1 94 ? -8.562 -8.863 25.306 1.00 91.31 94 VAL A N 1
ATOM 723 C CA . VAL A 1 94 ? -9.424 -8.782 24.114 1.00 91.31 94 VAL A CA 1
ATOM 724 C C . VAL A 1 94 ? -10.230 -7.479 24.113 1.00 91.31 94 VAL A C 1
ATOM 726 O O . VAL A 1 94 ? -10.193 -6.744 23.125 1.00 91.31 94 VAL A O 1
ATOM 729 N N . SER A 1 95 ? -10.898 -7.152 25.224 1.00 92.50 95 SER A N 1
ATOM 730 C CA . SER A 1 95 ? -11.648 -5.897 25.387 1.00 92.50 95 SER A CA 1
ATOM 731 C C . SER A 1 95 ? -10.757 -4.678 25.128 1.00 92.50 95 SER A C 1
ATOM 733 O O . SER A 1 95 ? -11.040 -3.872 24.241 1.00 92.50 95 SER A O 1
ATOM 735 N N . LEU A 1 96 ? -9.612 -4.606 25.808 1.00 93.75 96 LEU A N 1
ATOM 736 C CA . LEU A 1 96 ? -8.630 -3.533 25.697 1.00 93.75 96 LEU A CA 1
ATOM 737 C C . LEU A 1 96 ? -8.112 -3.383 24.261 1.00 93.75 96 LEU A C 1
ATOM 739 O O . LEU A 1 96 ? -7.972 -2.261 23.769 1.00 93.75 96 LEU A O 1
ATOM 743 N N . SER A 1 97 ? -7.858 -4.497 23.566 1.00 92.12 97 SER A N 1
ATOM 744 C CA . SER A 1 97 ? -7.420 -4.495 22.166 1.00 92.12 97 SER A CA 1
ATOM 745 C C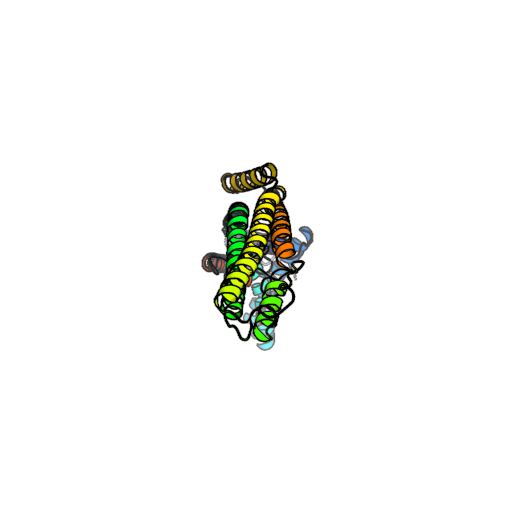 . SER A 1 97 ? -8.476 -3.882 21.242 1.00 92.12 97 SER A C 1
ATOM 747 O O . SER A 1 97 ? -8.158 -2.997 20.444 1.00 92.12 97 SER A O 1
ATOM 749 N N . THR A 1 98 ? -9.741 -4.286 21.388 1.00 91.94 98 THR A N 1
ATOM 750 C CA . THR A 1 98 ? -10.845 -3.746 20.576 1.00 91.94 98 THR A CA 1
ATOM 751 C C . THR A 1 98 ? -11.146 -2.275 20.887 1.00 91.94 98 THR A C 1
ATOM 753 O O . THR A 1 98 ? -11.340 -1.477 19.967 1.00 91.94 98 THR A O 1
ATOM 756 N N . ASN A 1 99 ? -11.076 -1.875 22.160 1.00 92.88 99 ASN A N 1
ATOM 757 C CA . ASN A 1 99 ? -11.240 -0.485 22.589 1.00 92.88 99 ASN A CA 1
ATOM 758 C C . ASN A 1 99 ? -10.124 0.401 22.027 1.00 92.88 99 ASN A C 1
ATOM 760 O O . ASN A 1 99 ? -10.393 1.442 21.423 1.00 92.88 99 ASN A O 1
ATOM 764 N N . THR A 1 100 ? -8.874 -0.056 22.137 1.00 93.88 100 THR A N 1
ATOM 765 C CA . THR A 1 100 ? -7.706 0.604 21.534 1.00 93.88 100 THR A CA 1
ATOM 766 C C . THR A 1 100 ? -7.891 0.779 20.029 1.00 93.88 100 THR A C 1
ATOM 768 O O . THR A 1 100 ? -7.615 1.851 19.493 1.00 93.88 100 THR A O 1
ATOM 771 N N . HIS A 1 101 ? -8.375 -0.254 19.336 1.00 91.00 101 HIS A N 1
ATOM 772 C CA . HIS A 1 101 ? -8.606 -0.209 17.894 1.00 91.00 101 HIS A CA 1
ATOM 773 C C . HIS A 1 101 ? -9.647 0.830 17.486 1.00 91.00 101 HIS A C 1
ATOM 775 O O . HIS A 1 101 ? -9.385 1.635 16.583 1.00 91.00 101 HIS A O 1
ATOM 781 N N . LYS A 1 102 ? -10.793 0.885 18.173 1.00 90.19 102 LYS A N 1
ATOM 782 C CA . LYS A 1 102 ? -11.812 1.894 17.865 1.00 90.19 102 LYS A CA 1
ATOM 783 C C . LYS A 1 102 ? -11.319 3.309 18.165 1.00 90.19 102 LYS A C 1
ATOM 785 O O . LYS A 1 102 ? -11.522 4.202 17.347 1.00 90.19 102 LYS A O 1
ATOM 790 N N . LEU A 1 103 ? -10.644 3.520 19.293 1.00 91.81 103 LEU A N 1
ATOM 791 C CA . LEU A 1 103 ? -10.095 4.833 19.644 1.00 91.81 103 LEU A CA 1
ATOM 792 C C . LEU A 1 103 ? -9.040 5.288 18.635 1.00 91.81 103 LEU A C 1
ATOM 794 O O . LEU A 1 103 ? -9.091 6.419 18.156 1.00 91.81 103 LEU A O 1
ATOM 798 N N . PHE A 1 104 ? -8.140 4.389 18.238 1.00 91.88 104 PHE A N 1
ATOM 799 C CA . PHE A 1 104 ? -7.129 4.691 17.232 1.00 91.88 104 PHE A CA 1
ATOM 800 C C . PHE A 1 104 ? -7.758 5.086 15.897 1.00 91.88 104 PHE A C 1
ATOM 802 O O . PHE A 1 104 ? -7.387 6.102 15.307 1.00 91.88 104 PHE A O 1
ATOM 809 N N . THR A 1 105 ? -8.723 4.296 15.420 1.00 86.75 105 THR A N 1
ATOM 810 C CA . THR A 1 105 ? -9.404 4.588 14.155 1.00 86.75 105 THR A CA 1
ATOM 811 C C . THR A 1 105 ? -10.168 5.908 14.236 1.00 86.75 105 THR A C 1
ATOM 813 O O . THR A 1 105 ? -10.053 6.711 13.321 1.00 86.75 105 THR A O 1
ATOM 816 N N . GLN A 1 106 ? -10.848 6.216 15.341 1.00 85.88 106 GLN A N 1
ATOM 817 C CA . GLN A 1 106 ? -11.488 7.525 15.531 1.00 85.88 106 GLN A CA 1
ATOM 818 C C . GLN A 1 106 ? -10.492 8.693 15.479 1.00 85.88 106 GLN A C 1
ATOM 820 O O . GLN A 1 106 ? -10.785 9.715 14.867 1.00 85.88 106 GLN A O 1
ATOM 825 N N . LEU A 1 107 ? -9.303 8.535 16.065 1.00 88.56 107 LEU A N 1
ATOM 826 C CA . LEU A 1 107 ? -8.289 9.590 16.090 1.00 88.56 107 LEU A CA 1
ATOM 827 C C . LEU A 1 107 ? -7.578 9.791 14.747 1.00 88.56 107 LEU A C 1
ATOM 829 O O . LEU A 1 107 ? -7.152 10.907 14.458 1.00 88.56 107 LEU A O 1
ATOM 833 N N . LYS A 1 108 ? -7.380 8.724 13.958 1.00 88.06 108 LYS A N 1
ATOM 834 C CA . LYS A 1 108 ? -6.464 8.741 12.801 1.00 88.06 108 LYS A CA 1
ATOM 835 C C . LYS A 1 108 ? -7.067 8.398 11.453 1.00 88.06 108 LYS A C 1
ATOM 837 O O . LYS A 1 108 ? -6.383 8.568 10.450 1.00 88.06 108 LYS A O 1
ATOM 842 N N . LEU A 1 109 ? -8.333 7.999 11.380 1.00 83.25 109 LEU A N 1
ATOM 843 C CA . LEU A 1 109 ? -8.959 7.636 10.109 1.00 83.25 109 LEU A CA 1
ATOM 844 C C . LEU A 1 109 ? -8.941 8.779 9.083 1.00 83.25 109 LEU A C 1
ATOM 846 O O . LEU A 1 109 ? -8.671 8.527 7.914 1.00 83.25 109 LEU A O 1
ATOM 850 N N . GLN A 1 110 ? -9.177 10.025 9.502 1.00 82.81 110 GLN A N 1
ATOM 851 C CA . GLN A 1 110 ? -9.118 11.177 8.592 1.00 82.81 110 GLN A CA 1
ATOM 852 C C . GLN A 1 110 ? -7.698 11.435 8.074 1.00 82.81 110 GLN A C 1
ATOM 854 O O . GLN A 1 110 ? -7.511 11.582 6.870 1.00 82.81 110 GLN A O 1
ATOM 859 N N . ASP A 1 111 ? -6.691 11.407 8.952 1.00 85.69 111 ASP A N 1
ATOM 860 C CA . ASP A 1 111 ? -5.283 11.540 8.553 1.00 85.69 111 ASP A CA 1
ATOM 861 C C . ASP A 1 111 ? -4.871 10.431 7.572 1.00 85.69 111 ASP A C 1
ATOM 863 O O . ASP A 1 111 ? -4.176 10.688 6.592 1.00 85.69 111 ASP A O 1
ATOM 867 N N . ILE A 1 112 ? -5.309 9.192 7.823 1.00 85.06 112 ILE A N 1
ATOM 868 C CA . ILE A 1 112 ? -5.041 8.044 6.948 1.00 85.06 112 ILE A CA 1
ATOM 869 C C . ILE A 1 112 ? -5.693 8.266 5.580 1.00 85.06 112 ILE A C 1
ATOM 871 O O . ILE A 1 112 ? -5.004 8.169 4.571 1.00 85.06 112 ILE A O 1
ATOM 875 N N . ARG A 1 113 ? -6.984 8.628 5.540 1.00 83.12 113 ARG A N 1
ATOM 876 C CA . ARG A 1 113 ? -7.717 8.929 4.296 1.00 83.12 113 ARG A CA 1
ATOM 877 C C . ARG A 1 113 ? -7.040 10.030 3.482 1.00 83.12 113 ARG A C 1
ATOM 879 O O . ARG A 1 113 ? -6.892 9.898 2.273 1.00 83.12 113 ARG A O 1
ATOM 886 N N . LYS A 1 114 ? -6.608 11.099 4.150 1.00 85.88 114 LYS A N 1
ATOM 887 C CA . LYS A 1 114 ? -5.891 12.214 3.528 1.00 85.88 114 LYS A CA 1
ATOM 888 C C . LYS A 1 114 ? -4.583 11.768 2.880 1.00 85.88 114 LYS A C 1
ATOM 890 O O . LYS A 1 114 ? -4.305 12.162 1.749 1.00 85.88 114 LYS A O 1
ATOM 895 N N . ASN A 1 115 ? -3.802 10.945 3.577 1.00 84.56 115 ASN A N 1
ATOM 896 C CA . ASN A 1 115 ? -2.558 10.410 3.030 1.00 84.56 115 ASN A CA 1
ATOM 897 C C . ASN A 1 115 ? -2.823 9.515 1.813 1.00 84.56 115 ASN A C 1
ATOM 899 O O . ASN A 1 115 ? -2.202 9.724 0.782 1.00 84.56 115 ASN A O 1
ATOM 903 N N . GLU A 1 116 ? -3.810 8.618 1.876 1.00 82.75 116 GLU A N 1
ATOM 904 C CA . GLU A 1 116 ? -4.168 7.749 0.743 1.00 82.75 116 GLU A CA 1
ATOM 905 C C . GLU A 1 116 ? -4.601 8.548 -0.503 1.00 82.75 116 GLU A C 1
ATOM 907 O O . GLU A 1 116 ? -4.154 8.269 -1.616 1.00 82.75 116 GLU A O 1
ATOM 912 N N . LEU A 1 117 ? -5.428 9.589 -0.329 1.00 86.75 117 LEU A N 1
ATOM 913 C CA . LEU A 1 117 ? -5.828 10.485 -1.424 1.00 86.75 117 LEU A CA 1
ATOM 914 C C . LEU A 1 117 ? -4.626 11.220 -2.033 1.00 86.75 117 LEU A C 1
ATOM 916 O O . LEU A 1 117 ? -4.537 11.380 -3.255 1.00 86.75 117 LEU A O 1
ATOM 920 N N . ASN A 1 118 ? -3.705 11.680 -1.187 1.00 86.88 118 ASN A N 1
ATOM 921 C CA . ASN A 1 118 ? -2.502 12.379 -1.617 1.00 86.88 118 ASN A CA 1
ATOM 922 C C . ASN A 1 118 ? -1.548 11.447 -2.377 1.00 86.88 118 ASN A C 1
ATOM 924 O O . ASN A 1 118 ? -1.080 11.806 -3.455 1.00 86.88 118 ASN A O 1
ATOM 928 N N . ASP A 1 119 ? -1.325 10.239 -1.867 1.00 84.06 119 ASP A N 1
ATOM 929 C CA . ASP A 1 119 ? -0.452 9.241 -2.484 1.00 84.06 119 ASP A CA 1
ATOM 930 C C . ASP A 1 119 ? -1.001 8.807 -3.851 1.00 84.06 119 ASP A C 1
ATOM 932 O O . ASP A 1 119 ? -0.260 8.766 -4.837 1.00 84.06 119 ASP A O 1
ATOM 936 N N . ALA A 1 120 ? -2.317 8.577 -3.954 1.00 84.94 120 ALA A N 1
ATOM 937 C CA . ALA A 1 120 ? -2.984 8.296 -5.226 1.00 84.94 120 ALA A CA 1
ATOM 938 C C . ALA A 1 120 ? -2.839 9.457 -6.227 1.00 84.94 120 ALA A C 1
ATOM 940 O O . ALA A 1 120 ? -2.541 9.232 -7.404 1.00 84.94 120 ALA A O 1
ATOM 941 N N . THR A 1 121 ? -2.997 10.700 -5.758 1.00 87.88 121 THR A N 1
ATOM 942 C CA . THR A 1 121 ? -2.832 11.905 -6.586 1.00 87.88 121 THR A CA 1
ATOM 943 C C . THR A 1 121 ? -1.410 12.000 -7.135 1.00 87.88 121 THR A C 1
ATOM 945 O O . THR A 1 121 ? -1.220 12.110 -8.347 1.00 87.88 121 THR A O 1
ATOM 948 N N . ILE A 1 122 ? -0.404 11.904 -6.259 1.00 85.31 122 ILE A N 1
ATOM 949 C CA . ILE A 1 122 ? 1.013 11.992 -6.630 1.00 85.31 122 ILE A CA 1
ATOM 950 C C . ILE A 1 122 ? 1.377 10.885 -7.618 1.00 85.31 122 ILE A C 1
ATOM 952 O O . ILE A 1 122 ? 2.072 11.139 -8.605 1.00 85.31 122 ILE A O 1
ATOM 956 N N . ALA A 1 123 ? 0.902 9.662 -7.393 1.00 82.94 123 ALA A N 1
ATOM 957 C CA . ALA A 1 123 ? 1.220 8.545 -8.264 1.00 82.94 123 ALA A CA 1
ATOM 958 C C . ALA A 1 123 ? 0.644 8.712 -9.680 1.00 82.94 123 ALA A C 1
ATOM 960 O O . ALA A 1 123 ? 1.363 8.479 -10.656 1.00 82.94 123 ALA A O 1
ATOM 961 N N . LEU A 1 124 ? -0.610 9.163 -9.808 1.00 84.88 124 LEU A N 1
ATOM 962 C CA . LEU A 1 124 ? -1.229 9.451 -11.107 1.00 84.88 124 LEU A CA 1
ATOM 963 C C . LEU A 1 124 ? -0.567 10.631 -11.835 1.00 84.88 124 LEU A C 1
ATOM 965 O O . LEU A 1 124 ? -0.452 10.606 -13.060 1.00 84.88 124 LEU A O 1
ATOM 969 N N . GLU A 1 125 ? -0.100 11.651 -11.111 1.00 85.25 125 GLU A N 1
ATOM 970 C CA . GLU A 1 125 ? 0.656 12.766 -11.701 1.00 85.25 125 GLU A CA 1
ATOM 971 C C . GLU A 1 125 ? 2.068 12.342 -12.144 1.00 85.25 125 GLU A C 1
ATOM 973 O O . GLU A 1 125 ? 2.610 12.858 -13.125 1.00 85.25 125 GLU A O 1
ATOM 978 N N . THR A 1 126 ? 2.680 11.394 -11.433 1.00 82.75 126 THR A N 1
ATOM 979 C CA . THR A 1 126 ? 4.077 11.001 -11.656 1.00 82.75 126 THR A CA 1
ATOM 980 C C . THR A 1 126 ? 4.223 9.909 -12.717 1.00 82.75 126 THR A C 1
ATOM 982 O O . THR A 1 126 ? 5.239 9.879 -13.410 1.00 82.75 126 THR A O 1
ATOM 985 N N . ILE A 1 127 ? 3.221 9.044 -12.921 1.00 77.88 127 ILE A N 1
ATOM 986 C CA . ILE A 1 127 ? 3.317 7.929 -13.882 1.00 77.88 127 ILE A CA 1
ATOM 987 C C . ILE A 1 127 ? 3.602 8.392 -15.322 1.00 77.88 127 ILE A C 1
ATOM 989 O O . ILE A 1 127 ? 4.365 7.747 -16.037 1.00 77.88 127 ILE A O 1
ATOM 993 N N . GLU A 1 128 ? 3.073 9.545 -15.738 1.00 75.12 128 GLU A N 1
ATOM 994 C CA . GLU A 1 128 ? 3.347 10.129 -17.060 1.00 75.12 128 GLU A CA 1
ATOM 995 C C . GLU A 1 128 ? 4.793 10.623 -17.184 1.00 75.12 128 GLU A C 1
ATOM 997 O O . GLU A 1 128 ? 5.479 10.331 -18.165 1.00 75.12 128 GLU A O 1
ATOM 1002 N N . LYS A 1 129 ? 5.296 11.316 -16.155 1.00 76.25 129 LYS A N 1
ATOM 1003 C CA . LYS A 1 129 ? 6.698 11.758 -16.111 1.00 76.25 129 LYS A CA 1
ATOM 1004 C C . LYS A 1 129 ? 7.649 10.562 -16.127 1.00 76.25 129 LYS A C 1
ATOM 1006 O O . LYS A 1 129 ? 8.673 10.592 -16.815 1.00 76.25 129 LYS A O 1
ATOM 1011 N N . ASN A 1 130 ? 7.283 9.498 -15.413 1.00 75.88 130 ASN A N 1
ATOM 1012 C CA . ASN A 1 130 ? 8.059 8.268 -15.347 1.00 75.88 130 ASN A CA 1
ATOM 1013 C C . ASN A 1 130 ? 8.071 7.535 -16.689 1.00 75.88 130 ASN A C 1
ATOM 1015 O O . ASN A 1 130 ? 9.141 7.101 -17.094 1.00 75.88 130 ASN A O 1
ATOM 1019 N N . LYS A 1 131 ? 6.946 7.459 -17.418 1.00 76.81 131 LYS A N 1
ATOM 1020 C CA . LYS A 1 131 ? 6.896 6.861 -18.766 1.00 76.81 131 LYS A CA 1
ATOM 1021 C C . LYS A 1 131 ? 7.976 7.451 -19.669 1.00 76.81 131 LYS A C 1
ATOM 1023 O O . LYS A 1 131 ? 8.770 6.704 -20.235 1.00 76.81 131 LYS A O 1
ATOM 1028 N N . LYS A 1 132 ? 8.008 8.782 -19.794 1.00 77.44 132 LYS A N 1
ATOM 1029 C CA . LYS A 1 132 ? 8.969 9.464 -20.667 1.00 77.44 132 LYS A CA 1
ATOM 1030 C C . LYS A 1 132 ? 10.404 9.252 -20.189 1.00 77.44 132 LYS A C 1
ATOM 1032 O O . LYS A 1 132 ? 11.239 8.804 -20.960 1.00 77.44 132 LYS A O 1
ATOM 1037 N N . THR A 1 133 ? 10.661 9.489 -18.904 1.00 80.62 133 THR A N 1
ATOM 1038 C CA . THR A 1 133 ? 12.003 9.348 -18.315 1.00 80.62 133 THR A CA 1
ATOM 1039 C C . THR A 1 133 ? 12.550 7.924 -18.462 1.00 80.62 133 THR A C 1
ATOM 1041 O O . THR A 1 133 ? 13.702 7.737 -18.844 1.00 80.62 133 THR A O 1
ATOM 1044 N N . VAL A 1 134 ? 11.725 6.908 -18.191 1.00 76.12 134 VAL A N 1
ATOM 1045 C CA . VAL A 1 134 ? 12.107 5.496 -18.324 1.00 76.12 134 VAL A CA 1
ATOM 1046 C C . VAL A 1 134 ? 12.286 5.120 -19.792 1.00 76.12 134 VAL A C 1
ATOM 1048 O O . VAL A 1 134 ? 13.265 4.457 -20.121 1.00 76.12 134 VAL A O 1
ATOM 1051 N N . GLY A 1 135 ? 11.386 5.558 -20.675 1.00 78.44 135 GLY A N 1
ATOM 1052 C CA . GLY A 1 135 ? 11.488 5.318 -22.114 1.00 78.44 135 GLY A CA 1
ATOM 1053 C C . GLY A 1 135 ? 12.765 5.905 -22.723 1.00 78.44 135 GLY A C 1
ATOM 1054 O O . GLY A 1 135 ? 13.512 5.183 -23.382 1.00 78.44 135 GLY A O 1
ATOM 1055 N N . ASP A 1 136 ? 13.064 7.174 -22.435 1.00 83.25 136 ASP A N 1
ATOM 1056 C CA . ASP A 1 136 ? 14.283 7.855 -22.892 1.00 83.25 136 ASP A CA 1
ATOM 1057 C C . ASP A 1 136 ? 15.540 7.125 -22.393 1.00 83.25 136 ASP A C 1
ATOM 1059 O O . ASP A 1 136 ? 16.494 6.910 -23.143 1.00 83.25 136 ASP A O 1
ATOM 1063 N N . GLN A 1 137 ? 15.526 6.680 -21.134 1.00 81.69 137 GLN A N 1
ATOM 1064 C CA . GLN A 1 137 ? 16.646 5.957 -20.546 1.00 81.69 137 GLN A CA 1
ATOM 1065 C C . GLN A 1 137 ? 16.861 4.578 -21.175 1.00 81.69 137 GLN A C 1
ATOM 1067 O O . GLN A 1 137 ? 17.998 4.196 -21.428 1.00 81.69 137 GLN A O 1
ATOM 1072 N N . VAL A 1 138 ? 15.789 3.838 -21.461 1.00 79.00 138 VAL A N 1
ATOM 1073 C CA . VAL A 1 138 ? 15.877 2.570 -22.194 1.00 79.00 138 VAL A CA 1
ATOM 1074 C C . VAL A 1 138 ? 16.487 2.781 -23.575 1.00 79.00 138 VAL A C 1
ATOM 1076 O O . VAL A 1 138 ? 17.343 1.999 -23.984 1.00 79.00 138 VAL A O 1
ATOM 1079 N N . ILE A 1 139 ? 16.027 3.800 -24.309 1.00 82.75 139 ILE A N 1
ATOM 1080 C CA . ILE A 1 139 ? 16.540 4.103 -25.649 1.00 82.75 139 ILE A CA 1
ATOM 1081 C C . ILE A 1 139 ? 18.040 4.380 -25.586 1.00 82.75 139 ILE A C 1
ATOM 1083 O O . ILE A 1 139 ? 18.789 3.885 -26.427 1.00 82.75 139 ILE A O 1
ATOM 1087 N N . GLU A 1 140 ? 18.482 5.145 -24.591 1.00 87.06 140 GLU A N 1
ATOM 1088 C CA . GLU A 1 140 ? 19.893 5.475 -24.431 1.00 87.06 140 GLU A CA 1
ATOM 1089 C C . GLU A 1 140 ? 20.728 4.257 -24.007 1.00 87.06 140 GLU A C 1
ATOM 1091 O O . GLU A 1 140 ? 21.766 3.994 -24.617 1.00 87.06 140 GLU A O 1
ATOM 1096 N N . ASP A 1 141 ? 20.247 3.454 -23.051 1.00 83.94 141 ASP A N 1
ATOM 1097 C CA . ASP A 1 141 ? 20.907 2.211 -22.635 1.00 83.94 141 ASP A CA 1
ATOM 1098 C C . ASP A 1 141 ? 21.043 1.250 -23.848 1.00 83.94 141 ASP A C 1
ATOM 1100 O O . ASP A 1 141 ? 22.109 0.671 -24.084 1.00 83.94 141 ASP A O 1
ATOM 1104 N N . TYR A 1 142 ? 20.000 1.140 -24.686 1.00 85.44 142 TYR A N 1
ATOM 1105 C CA . TYR A 1 142 ? 20.016 0.363 -25.933 1.00 85.44 142 TYR A CA 1
ATOM 1106 C C . TYR A 1 142 ? 21.002 0.929 -26.965 1.00 85.44 142 TYR A C 1
ATOM 1108 O O . TYR A 1 142 ? 21.816 0.185 -27.524 1.00 85.44 142 TYR A O 1
ATOM 1116 N N . ARG A 1 143 ? 20.988 2.250 -27.191 1.00 90.50 143 ARG A N 1
ATOM 1117 C CA . ARG A 1 143 ? 21.908 2.933 -28.110 1.00 90.50 143 ARG A CA 1
ATOM 1118 C C . ARG A 1 143 ? 23.356 2.643 -27.739 1.00 90.50 143 ARG A C 1
ATOM 1120 O O . ARG A 1 143 ? 24.131 2.260 -28.615 1.00 90.50 143 ARG A O 1
ATOM 1127 N N . GLN A 1 144 ? 23.727 2.807 -26.472 1.00 90.69 144 GLN A N 1
ATOM 1128 C CA . GLN A 1 144 ? 25.096 2.584 -26.000 1.00 90.69 144 GLN A CA 1
ATOM 1129 C C . GLN A 1 144 ? 25.511 1.115 -26.152 1.00 90.69 144 GLN A C 1
ATOM 1131 O O . GLN A 1 144 ? 26.601 0.804 -26.649 1.00 90.69 144 GLN A O 1
ATOM 1136 N N . TYR A 1 145 ? 24.611 0.202 -25.788 1.00 88.69 145 TYR A N 1
ATOM 1137 C CA . TYR A 1 145 ? 24.823 -1.237 -25.883 1.00 88.69 145 TYR A CA 1
ATOM 1138 C C . TYR A 1 145 ? 25.084 -1.736 -27.311 1.00 88.69 145 TYR A C 1
ATOM 1140 O O . TYR A 1 145 ? 25.973 -2.568 -27.526 1.00 88.69 145 TYR A O 1
ATOM 1148 N N . VAL A 1 146 ? 24.326 -1.242 -28.295 1.00 90.31 146 VAL A N 1
ATOM 1149 C CA . VAL A 1 146 ? 24.502 -1.628 -29.702 1.00 90.31 146 VAL A CA 1
ATOM 1150 C C . VAL A 1 146 ? 25.674 -0.875 -30.333 1.00 90.31 146 VAL A C 1
ATOM 1152 O O . VAL A 1 146 ? 26.489 -1.489 -31.021 1.00 90.31 146 VAL A O 1
ATOM 1155 N N . SER A 1 147 ? 25.816 0.427 -30.060 1.00 95.06 147 SER A N 1
ATOM 1156 C CA . SER A 1 147 ? 26.892 1.258 -30.626 1.00 95.06 147 SER A CA 1
ATOM 1157 C C . SER A 1 147 ? 28.276 0.728 -30.268 1.00 95.06 147 SER A C 1
ATOM 1159 O O . SER A 1 147 ? 29.135 0.642 -31.141 1.00 95.06 147 SER A O 1
ATOM 1161 N N . SER A 1 148 ? 28.485 0.317 -29.012 1.00 95.19 148 SER A N 1
ATOM 1162 C CA . SER A 1 148 ? 29.745 -0.305 -28.575 1.00 95.19 148 SER A CA 1
ATOM 1163 C C . SER A 1 148 ? 30.096 -1.544 -29.407 1.00 95.19 148 SER A C 1
ATOM 1165 O O . SER A 1 148 ? 31.204 -1.640 -29.922 1.00 95.19 148 SER A O 1
ATOM 1167 N N . ARG A 1 149 ? 29.131 -2.436 -29.661 1.00 94.12 149 ARG A N 1
ATOM 1168 C CA . ARG A 1 149 ? 29.339 -3.638 -30.489 1.00 94.12 149 ARG A CA 1
ATOM 1169 C C . ARG A 1 149 ? 29.618 -3.315 -31.956 1.00 94.12 149 ARG A C 1
ATOM 1171 O O . ARG A 1 149 ? 30.414 -4.005 -32.590 1.00 94.12 149 ARG A O 1
ATOM 1178 N N . ILE A 1 150 ? 28.975 -2.278 -32.499 1.00 95.75 150 ILE A N 1
ATOM 1179 C CA . ILE A 1 150 ? 29.255 -1.792 -33.859 1.00 95.75 150 ILE A CA 1
ATOM 1180 C C . ILE A 1 150 ? 30.688 -1.253 -33.938 1.00 95.75 150 ILE A C 1
ATOM 1182 O O . ILE A 1 150 ? 31.388 -1.527 -34.913 1.00 95.75 150 ILE A O 1
ATOM 1186 N N . ILE A 1 151 ? 31.138 -0.512 -32.921 1.00 96.81 151 ILE A N 1
ATOM 1187 C CA . ILE A 1 151 ? 32.506 0.016 -32.836 1.00 96.81 151 ILE A CA 1
ATOM 1188 C C . ILE A 1 151 ? 33.518 -1.131 -32.737 1.00 96.81 151 ILE A C 1
ATOM 1190 O O . ILE A 1 151 ? 34.462 -1.147 -33.523 1.00 96.81 151 ILE A O 1
ATOM 1194 N N . ASP A 1 152 ? 33.288 -2.120 -31.868 1.00 95.38 152 ASP A N 1
ATOM 1195 C CA . ASP A 1 152 ? 34.154 -3.302 -31.740 1.00 95.38 152 ASP A CA 1
ATOM 1196 C C . ASP A 1 152 ? 34.300 -4.034 -33.081 1.00 95.38 152 ASP A C 1
ATOM 1198 O O . ASP A 1 152 ? 35.410 -4.331 -33.527 1.00 95.38 152 ASP A O 1
ATOM 1202 N N . TYR A 1 153 ? 33.180 -4.276 -33.772 1.00 94.75 153 TYR A N 1
ATOM 1203 C CA . TYR A 1 153 ? 33.184 -4.871 -35.108 1.00 94.75 153 TYR A CA 1
ATOM 1204 C C . TYR A 1 153 ? 33.960 -4.009 -36.115 1.00 94.75 153 TYR A C 1
ATOM 1206 O O . TYR A 1 153 ? 34.787 -4.522 -36.869 1.00 94.75 153 TYR A O 1
ATOM 1214 N N . LYS A 1 154 ? 33.720 -2.692 -36.131 1.00 94.88 154 LYS A N 1
ATOM 1215 C CA . LYS A 1 154 ? 34.383 -1.754 -37.043 1.00 94.88 154 LYS A CA 1
ATOM 1216 C C . LYS A 1 154 ? 35.898 -1.760 -36.857 1.00 94.88 154 LYS A C 1
ATOM 1218 O O . LYS A 1 154 ? 36.616 -1.753 -37.855 1.00 94.88 154 LYS A O 1
ATOM 1223 N N . GLU A 1 155 ? 36.381 -1.730 -35.618 1.00 94.31 155 GLU A N 1
ATOM 1224 C CA . GLU A 1 155 ? 37.817 -1.771 -35.335 1.00 94.31 155 GLU A CA 1
ATOM 1225 C C . GLU A 1 155 ? 38.430 -3.106 -35.769 1.00 94.31 155 GLU A C 1
ATOM 1227 O O . GLU A 1 155 ? 39.482 -3.105 -36.409 1.00 94.31 155 GLU A O 1
ATOM 1232 N N . GLU A 1 156 ? 37.736 -4.226 -35.547 1.00 93.25 156 GLU A N 1
ATOM 1233 C CA . GLU A 1 156 ? 38.223 -5.543 -35.969 1.00 93.25 156 GLU A CA 1
ATOM 1234 C C . GLU A 1 156 ? 38.309 -5.685 -37.496 1.00 93.25 156 GLU A C 1
ATOM 1236 O O . GLU A 1 156 ? 39.282 -6.220 -38.021 1.00 93.25 156 GLU A O 1
ATOM 1241 N N . VAL A 1 157 ? 37.338 -5.162 -38.251 1.00 90.81 157 VAL A N 1
ATOM 1242 C CA . VAL A 1 157 ? 37.339 -5.261 -39.725 1.00 90.81 157 VAL A CA 1
ATOM 1243 C C . VAL A 1 157 ? 38.476 -4.461 -40.372 1.00 90.81 157 VAL A C 1
ATOM 1245 O O . VAL A 1 157 ? 38.874 -4.766 -41.499 1.00 90.81 157 VAL A O 1
ATOM 1248 N N . LYS A 1 158 ? 39.050 -3.464 -39.682 1.00 89.81 158 LYS A N 1
ATOM 1249 C CA . LYS A 1 158 ? 40.243 -2.753 -40.176 1.00 89.81 158 LYS A CA 1
ATOM 1250 C C . LYS A 1 158 ? 41.482 -3.649 -40.196 1.00 89.81 158 LYS A C 1
ATOM 1252 O O . LYS A 1 158 ? 42.401 -3.362 -40.961 1.00 89.81 158 LYS A O 1
ATOM 1257 N N . ASN A 1 159 ? 41.510 -4.712 -39.389 1.00 88.19 159 ASN A N 1
ATOM 1258 C CA . ASN A 1 159 ? 42.591 -5.685 -39.382 1.00 88.19 159 ASN A CA 1
ATOM 1259 C C . ASN A 1 159 ? 42.571 -6.494 -40.696 1.00 88.19 159 ASN A C 1
ATOM 1261 O O . ASN A 1 159 ? 41.586 -7.190 -40.962 1.00 88.19 159 ASN A O 1
ATOM 1265 N N . PRO A 1 160 ? 43.645 -6.475 -41.512 1.00 83.62 160 PRO A N 1
ATOM 1266 C CA . PRO A 1 160 ? 43.718 -7.267 -42.745 1.00 83.62 160 PRO A CA 1
ATOM 1267 C C . PRO A 1 160 ? 43.488 -8.772 -42.523 1.00 83.62 160 PRO A C 1
ATOM 1269 O O . PRO A 1 160 ? 43.044 -9.481 -43.436 1.00 83.62 160 PRO A O 1
ATOM 1272 N N . GLU A 1 161 ? 43.748 -9.268 -41.304 1.00 84.12 161 GLU A N 1
ATOM 1273 C CA . GLU A 1 161 ? 43.502 -10.662 -40.943 1.00 84.12 161 GLU A CA 1
ATOM 1274 C C . GLU A 1 161 ? 42.015 -11.028 -40.818 1.00 84.12 161 GLU A C 1
ATOM 1276 O O . GLU A 1 161 ? 41.631 -12.173 -41.065 1.00 84.12 161 GLU A O 1
ATOM 1281 N N . ASN A 1 162 ? 41.166 -10.050 -40.499 1.00 84.69 162 ASN A N 1
ATOM 1282 C CA . ASN A 1 162 ? 39.742 -10.254 -40.233 1.00 84.69 162 ASN A CA 1
ATOM 1283 C C . ASN A 1 162 ? 38.816 -9.431 -41.143 1.00 84.69 162 ASN A C 1
ATOM 1285 O O . ASN A 1 162 ? 37.604 -9.381 -40.947 1.00 84.69 162 ASN A O 1
ATOM 1289 N N . CYS A 1 163 ? 39.382 -8.819 -42.175 1.00 85.56 163 CYS A N 1
ATOM 1290 C CA . CYS A 1 163 ? 38.685 -7.969 -43.118 1.00 85.56 163 CYS A CA 1
ATOM 1291 C C . CYS A 1 163 ? 37.691 -8.746 -44.000 1.00 85.56 163 CYS A C 1
ATOM 1293 O O . CYS A 1 163 ? 38.057 -9.665 -44.738 1.00 85.56 163 CYS A O 1
ATOM 1295 N N . GLY A 1 164 ? 36.415 -8.361 -43.946 1.00 78.19 164 GLY A N 1
ATOM 1296 C CA . GLY A 1 164 ? 35.331 -9.049 -44.647 1.00 78.19 164 GLY A CA 1
ATOM 1297 C C . GLY A 1 164 ? 34.873 -10.298 -43.900 1.00 78.19 164 GLY A C 1
ATOM 1298 O O . GLY A 1 164 ? 33.867 -10.235 -43.211 1.00 78.19 164 GLY A O 1
ATOM 1299 N N . HIS A 1 165 ? 35.617 -11.401 -44.014 1.00 80.69 165 HIS A N 1
ATOM 1300 C CA . HIS A 1 165 ? 35.271 -12.703 -43.422 1.00 80.69 165 HIS A CA 1
ATOM 1301 C C . HIS A 1 165 ? 36.403 -13.239 -42.536 1.00 80.69 165 HIS A C 1
ATOM 1303 O O . HIS A 1 165 ? 37.203 -14.085 -42.948 1.00 80.69 165 HIS A O 1
ATOM 1309 N N . GLY A 1 166 ? 36.500 -12.705 -41.321 1.00 84.25 166 GLY A N 1
ATOM 1310 C CA . GLY A 1 166 ? 37.414 -13.174 -40.281 1.00 84.25 166 GLY A CA 1
ATOM 1311 C C . GLY A 1 166 ? 36.662 -13.841 -39.142 1.00 84.25 166 GLY A C 1
ATOM 1312 O O . GLY A 1 166 ? 35.599 -13.364 -38.764 1.00 84.25 166 GLY A O 1
ATOM 1313 N N . LYS A 1 167 ? 37.234 -14.876 -38.511 1.00 87.56 167 LYS A N 1
ATOM 1314 C CA . LYS A 1 167 ? 36.579 -15.572 -37.382 1.00 87.56 167 LYS A CA 1
ATOM 1315 C C . LYS A 1 167 ? 36.144 -14.611 -36.266 1.00 87.56 167 LYS A C 1
ATOM 1317 O O . LYS A 1 167 ? 35.094 -14.814 -35.659 1.00 87.56 167 LYS A O 1
ATOM 1322 N N . VAL A 1 168 ? 36.946 -13.578 -35.990 1.00 90.31 168 VAL A N 1
ATOM 1323 C CA . VAL A 1 168 ? 36.642 -12.574 -34.957 1.00 90.31 168 VAL A CA 1
ATOM 1324 C C . VAL A 1 168 ? 35.599 -11.573 -35.457 1.00 90.31 168 VAL A C 1
ATOM 1326 O O . VAL A 1 168 ? 34.612 -11.336 -34.763 1.00 90.31 168 VAL A O 1
ATOM 1329 N N . ALA A 1 169 ? 35.759 -11.053 -36.677 1.00 89.88 169 ALA A N 1
ATOM 1330 C CA . ALA A 1 169 ? 34.804 -10.126 -37.285 1.00 89.88 169 ALA A CA 1
ATOM 1331 C C . ALA A 1 169 ? 33.409 -10.754 -37.456 1.00 89.88 169 ALA A C 1
ATOM 1333 O O . ALA A 1 169 ? 32.417 -10.130 -37.092 1.00 89.88 169 ALA A O 1
ATOM 1334 N N . ASP A 1 170 ? 33.324 -12.007 -37.908 1.00 90.69 170 ASP A N 1
ATOM 1335 C CA . ASP A 1 170 ? 32.067 -12.751 -38.050 1.00 90.69 170 ASP A CA 1
ATOM 1336 C C . ASP A 1 170 ? 31.389 -12.971 -36.686 1.00 90.69 170 ASP A C 1
ATOM 1338 O O . ASP A 1 170 ? 30.169 -12.849 -36.555 1.00 90.69 170 ASP A O 1
ATOM 1342 N N . SER A 1 171 ? 32.176 -13.237 -35.638 1.00 92.19 171 SER A N 1
ATOM 1343 C CA . SER A 1 171 ? 31.674 -13.362 -34.263 1.00 92.19 171 SER A CA 1
ATOM 1344 C C . SER A 1 171 ? 31.119 -12.036 -33.731 1.00 92.19 171 SER A C 1
ATOM 1346 O O . SER A 1 171 ? 30.019 -11.999 -33.176 1.00 92.19 171 SER A O 1
ATOM 1348 N N . LEU A 1 172 ? 31.838 -10.927 -33.933 1.00 93.19 172 LEU A N 1
ATOM 1349 C CA . LEU A 1 172 ? 31.384 -9.588 -33.546 1.00 93.19 172 LEU A CA 1
ATOM 1350 C C . LEU A 1 172 ? 30.150 -9.153 -34.349 1.00 93.19 172 LEU A C 1
ATOM 1352 O O . LEU A 1 172 ? 29.200 -8.634 -33.769 1.00 93.19 172 LEU A O 1
ATOM 1356 N N . MET A 1 173 ? 30.100 -9.453 -35.647 1.00 92.44 173 MET A N 1
ATOM 1357 C CA . MET A 1 173 ? 28.926 -9.219 -36.490 1.00 92.44 173 MET A CA 1
ATOM 1358 C C . MET A 1 173 ? 27.712 -10.011 -35.996 1.00 92.44 173 MET A C 1
ATOM 1360 O O . MET A 1 173 ? 26.623 -9.455 -35.884 1.00 92.44 173 MET A O 1
ATOM 1364 N N . SER A 1 174 ? 27.898 -11.282 -35.627 1.00 90.25 174 SER A N 1
ATOM 1365 C CA . SER A 1 174 ? 26.848 -12.108 -35.019 1.00 90.25 174 SER A CA 1
ATOM 1366 C C . SER A 1 174 ? 26.338 -11.498 -33.708 1.00 90.25 174 SER A C 1
ATOM 1368 O O . SER A 1 174 ? 25.133 -11.480 -33.466 1.00 90.25 174 SER A O 1
ATOM 1370 N N . LYS A 1 175 ? 27.220 -10.922 -32.876 1.00 90.44 175 LYS A N 1
ATOM 1371 C CA . LYS A 1 175 ? 26.799 -10.182 -31.672 1.00 90.44 175 LYS A CA 1
ATOM 1372 C C . LYS A 1 175 ? 25.960 -8.954 -32.023 1.00 90.44 175 LYS A C 1
ATOM 1374 O O . LYS A 1 175 ? 24.916 -8.772 -31.409 1.00 90.44 175 LYS A O 1
ATOM 1379 N N . VAL A 1 176 ? 26.372 -8.160 -33.013 1.00 91.06 176 VAL A N 1
ATOM 1380 C CA . VAL A 1 176 ? 25.598 -7.001 -33.497 1.00 91.06 176 VAL A CA 1
ATOM 1381 C C . VAL A 1 176 ? 24.214 -7.435 -33.997 1.00 91.06 176 VAL A C 1
ATOM 1383 O O . VAL A 1 176 ? 23.212 -6.847 -33.603 1.00 91.06 176 VAL A O 1
ATOM 1386 N N . GLN A 1 177 ? 24.137 -8.502 -34.798 1.00 89.38 177 GLN A N 1
ATOM 1387 C CA . GLN A 1 177 ? 22.873 -9.045 -35.315 1.00 89.38 177 GLN A CA 1
ATOM 1388 C C . GLN A 1 177 ? 21.963 -9.576 -34.199 1.00 89.38 177 GLN A C 1
ATOM 1390 O O . GLN A 1 177 ? 20.761 -9.329 -34.214 1.00 89.38 177 GLN A O 1
ATOM 1395 N N . LYS A 1 178 ? 22.523 -10.242 -33.182 1.00 86.94 178 LYS A N 1
ATOM 1396 C CA . LYS A 1 178 ? 21.766 -10.664 -31.990 1.00 86.94 178 LYS A CA 1
ATOM 1397 C C . LYS A 1 178 ? 21.229 -9.482 -31.183 1.00 86.94 178 LYS A C 1
ATOM 1399 O O . LYS A 1 178 ? 20.181 -9.608 -30.567 1.00 86.94 178 LYS A O 1
ATOM 1404 N N . SER A 1 179 ? 21.924 -8.344 -31.183 1.00 85.56 179 SER A N 1
ATOM 1405 C CA . SER A 1 179 ? 21.457 -7.113 -30.531 1.00 85.56 179 SER A CA 1
ATOM 1406 C C . SER A 1 179 ? 20.409 -6.341 -31.348 1.00 85.56 179 SER A C 1
ATOM 1408 O O . SER A 1 179 ? 19.770 -5.431 -30.821 1.00 85.56 179 SER A O 1
ATOM 1410 N N . MET A 1 180 ? 20.213 -6.696 -32.622 1.00 86.69 180 MET A N 1
ATOM 1411 C CA . MET A 1 180 ? 19.210 -6.112 -33.518 1.00 86.69 180 MET A CA 1
ATOM 1412 C C . MET A 1 180 ? 18.435 -7.213 -34.266 1.00 86.69 180 MET A C 1
ATOM 1414 O O . MET A 1 180 ? 18.624 -7.386 -35.471 1.00 86.69 180 MET A O 1
ATOM 1418 N N . PRO A 1 181 ? 17.552 -7.987 -33.608 1.00 79.06 181 PRO A N 1
ATOM 1419 C CA . PRO A 1 181 ? 16.879 -9.102 -34.272 1.00 79.06 181 PRO A CA 1
ATOM 1420 C C . PRO A 1 181 ? 16.092 -8.688 -35.516 1.00 79.06 181 PRO A C 1
ATOM 1422 O O . PRO A 1 181 ? 15.468 -7.624 -35.565 1.00 79.06 181 PRO A O 1
ATOM 1425 N N . GLY A 1 182 ? 16.150 -9.538 -36.542 1.00 80.81 182 GLY A N 1
ATOM 1426 C CA . GLY A 1 182 ? 15.609 -9.260 -37.876 1.00 80.81 182 GLY A CA 1
ATOM 1427 C C . GLY A 1 182 ? 16.559 -8.480 -38.793 1.00 80.81 182 GLY A C 1
ATOM 1428 O O . GLY A 1 182 ? 16.355 -8.495 -40.004 1.00 80.81 182 GLY A O 1
ATOM 1429 N N . PHE A 1 183 ? 17.624 -7.864 -38.265 1.00 86.62 183 PHE A N 1
ATOM 1430 C CA . PHE A 1 183 ? 18.676 -7.268 -39.086 1.00 86.62 183 PHE A CA 1
ATOM 1431 C C . PHE A 1 183 ? 19.682 -8.335 -39.529 1.00 86.62 183 PHE A C 1
ATOM 1433 O O . PHE A 1 183 ? 20.289 -9.025 -38.707 1.00 86.62 183 PHE A O 1
ATOM 1440 N N . SER A 1 184 ? 19.893 -8.443 -40.840 1.00 85.12 184 SER A N 1
ATOM 1441 C CA . SER A 1 184 ? 20.930 -9.287 -41.427 1.00 85.12 184 SER A CA 1
ATOM 1442 C C . SER A 1 184 ? 21.793 -8.455 -42.360 1.00 85.12 184 SER A C 1
ATOM 1444 O O . SER A 1 184 ? 21.300 -7.703 -43.199 1.00 85.12 184 SER A O 1
ATOM 1446 N N . ILE A 1 185 ? 23.102 -8.605 -42.210 1.00 85.12 185 ILE A N 1
ATOM 1447 C CA . ILE A 1 185 ? 24.094 -7.987 -43.077 1.00 85.12 185 ILE A CA 1
ATOM 1448 C C . ILE A 1 185 ? 25.168 -9.025 -43.372 1.00 85.12 185 ILE A C 1
ATOM 1450 O O . ILE A 1 185 ? 25.579 -9.775 -42.487 1.00 85.12 185 ILE A O 1
ATOM 1454 N N . SER A 1 186 ? 25.599 -9.100 -44.625 1.00 83.25 186 SER A N 1
ATOM 1455 C CA . SER A 1 186 ? 26.694 -9.970 -45.041 1.00 83.25 186 SER A CA 1
ATOM 1456 C C . SER A 1 186 ? 27.790 -9.127 -45.691 1.00 83.25 186 SER A C 1
ATOM 1458 O O . SER A 1 186 ? 27.473 -8.240 -46.491 1.00 83.25 186 SER A O 1
ATOM 1460 N N . PRO A 1 187 ? 29.065 -9.371 -45.354 1.00 79.44 187 PRO A N 1
ATOM 1461 C CA . PRO A 1 187 ? 30.190 -8.765 -46.046 1.00 79.44 187 PRO A CA 1
ATOM 1462 C C . PRO A 1 187 ? 30.168 -9.123 -47.542 1.00 79.44 187 PRO A C 1
ATOM 1464 O O . PRO A 1 187 ? 29.665 -10.187 -47.914 1.00 79.44 187 PRO A O 1
ATOM 1467 N N . PRO A 1 188 ? 30.715 -8.266 -48.420 1.00 76.44 188 PRO A N 1
ATOM 1468 C CA . PRO A 1 188 ? 30.906 -8.610 -49.823 1.00 76.44 188 PRO A CA 1
ATOM 1469 C C . PRO A 1 188 ? 31.833 -9.827 -49.964 1.00 76.44 188 PRO A C 1
ATOM 1471 O O . PRO A 1 188 ? 32.790 -9.988 -49.208 1.00 76.44 188 PRO A O 1
ATOM 1474 N N . SER A 1 189 ? 31.554 -10.675 -50.957 1.00 69.31 189 SER A N 1
ATOM 1475 C CA . SER A 1 189 ? 32.295 -11.915 -51.190 1.00 69.31 189 SER A CA 1
ATOM 1476 C C . SER A 1 189 ? 33.774 -11.646 -51.491 1.00 69.31 189 SER A C 1
ATOM 1478 O O . SER A 1 189 ? 34.096 -10.937 -52.446 1.00 69.31 189 SER A O 1
ATOM 1480 N N . GLY A 1 190 ? 34.663 -12.278 -50.722 1.00 62.91 190 GLY A N 1
ATOM 1481 C CA . GLY A 1 190 ? 36.116 -12.213 -50.904 1.00 62.91 190 GLY A CA 1
ATOM 1482 C C . GLY A 1 190 ? 36.832 -11.366 -49.847 1.00 62.91 190 GLY A C 1
ATOM 1483 O O . GLY A 1 190 ? 36.345 -10.334 -49.396 1.00 62.91 190 GLY A O 1
ATOM 1484 N N . ARG A 1 191 ? 38.027 -11.812 -49.441 1.00 65.56 191 ARG A N 1
ATOM 1485 C CA . ARG A 1 191 ? 38.844 -11.135 -48.426 1.00 65.56 191 ARG A CA 1
ATOM 1486 C C . ARG A 1 191 ? 39.683 -10.032 -49.068 1.00 65.56 191 ARG A C 1
ATOM 1488 O O . ARG A 1 191 ? 40.522 -10.305 -49.928 1.00 65.56 191 ARG A O 1
ATOM 1495 N N . GLN A 1 192 ? 39.469 -8.789 -48.648 1.00 70.56 192 GLN A N 1
ATOM 1496 C CA . GLN A 1 192 ? 40.314 -7.666 -49.053 1.00 70.56 192 GLN A CA 1
ATOM 1497 C C . GLN A 1 192 ? 41.654 -7.768 -48.308 1.00 70.56 192 GLN A C 1
ATOM 1499 O O . GLN A 1 192 ? 41.676 -7.980 -47.100 1.00 70.56 192 GLN A O 1
ATOM 1504 N N . LYS A 1 193 ? 42.778 -7.652 -49.024 1.00 69.06 193 LYS A N 1
ATOM 1505 C CA . LYS A 1 193 ? 44.131 -7.759 -48.434 1.00 69.06 193 LYS A CA 1
ATOM 1506 C C . LYS A 1 193 ? 44.791 -6.407 -48.150 1.00 69.06 193 LYS A C 1
ATOM 1508 O O . LYS A 1 193 ? 45.802 -6.354 -47.464 1.00 69.06 193 LYS A O 1
ATOM 1513 N N . ASN A 1 194 ? 44.244 -5.323 -48.700 1.00 81.56 194 ASN A N 1
ATOM 1514 C CA . ASN A 1 194 ? 44.786 -3.977 -48.542 1.00 81.56 194 ASN A CA 1
ATOM 1515 C C . ASN A 1 194 ? 44.115 -3.270 -47.358 1.00 81.56 194 ASN A C 1
ATOM 1517 O O . ASN A 1 194 ? 42.888 -3.173 -47.315 1.00 81.56 194 ASN A O 1
ATOM 1521 N N . GLU A 1 195 ? 44.919 -2.713 -46.454 1.00 83.56 195 GLU A N 1
ATOM 1522 C CA . GLU A 1 195 ? 44.471 -1.933 -45.299 1.00 83.56 195 GLU A CA 1
ATOM 1523 C C . GLU A 1 195 ? 43.509 -0.795 -45.691 1.00 83.56 195 GLU A C 1
ATOM 1525 O O . GLU A 1 195 ? 42.496 -0.575 -45.025 1.00 83.56 195 GLU A O 1
ATOM 1530 N N . SER A 1 196 ? 43.762 -0.114 -46.815 1.00 86.81 196 SER A N 1
ATOM 1531 C CA . SER A 1 196 ? 42.882 0.949 -47.322 1.00 86.81 196 SER A CA 1
ATOM 1532 C C . SER A 1 196 ? 41.477 0.426 -47.660 1.00 86.81 196 SER A C 1
ATOM 1534 O O . SER A 1 196 ? 40.471 1.013 -47.250 1.00 86.81 196 SER A O 1
ATOM 1536 N N . ASN A 1 197 ? 41.397 -0.732 -48.324 1.00 87.88 197 ASN A N 1
ATOM 1537 C CA . ASN A 1 197 ? 40.124 -1.367 -48.671 1.00 87.88 197 ASN A CA 1
ATOM 1538 C C . ASN A 1 197 ? 39.395 -1.882 -47.422 1.00 87.88 197 ASN A C 1
ATOM 1540 O O . ASN A 1 197 ? 38.171 -1.799 -47.354 1.00 87.88 197 ASN A O 1
ATOM 1544 N N . CYS A 1 198 ? 40.132 -2.357 -46.417 1.00 88.31 198 CYS A N 1
ATOM 1545 C CA . CYS A 1 198 ? 39.566 -2.823 -45.152 1.00 88.31 198 CYS A CA 1
ATOM 1546 C C . CYS A 1 198 ? 38.987 -1.691 -44.310 1.00 88.31 198 CYS A C 1
ATOM 1548 O O . CYS A 1 198 ? 37.875 -1.809 -43.801 1.00 88.31 198 CYS A O 1
ATOM 1550 N N . ARG A 1 199 ? 39.668 -0.542 -44.248 1.00 90.31 199 ARG A N 1
ATOM 1551 C CA . ARG A 1 199 ? 39.119 0.673 -43.626 1.00 90.31 199 ARG A CA 1
ATOM 1552 C C . ARG A 1 199 ? 37.851 1.150 -44.334 1.00 90.31 199 ARG A C 1
ATOM 1554 O O . ARG A 1 199 ? 36.891 1.531 -43.664 1.00 90.31 199 ARG A O 1
ATOM 1561 N N . LYS A 1 200 ? 37.826 1.113 -45.673 1.00 91.19 200 LYS A N 1
ATOM 1562 C CA . LYS A 1 200 ? 36.638 1.471 -46.461 1.00 91.19 200 LYS A CA 1
ATOM 1563 C C . LYS A 1 200 ? 35.465 0.534 -46.154 1.00 91.19 200 LYS A C 1
ATOM 1565 O O . LYS A 1 200 ? 34.393 1.017 -45.801 1.00 91.19 200 LYS A O 1
ATOM 1570 N N . LEU A 1 201 ? 35.699 -0.779 -46.180 1.00 90.56 201 LEU A N 1
ATOM 1571 C CA . LEU A 1 201 ? 34.691 -1.786 -45.846 1.00 90.56 201 LEU A CA 1
ATOM 1572 C C . LEU A 1 201 ? 34.173 -1.638 -44.407 1.00 90.56 201 LEU A C 1
ATOM 1574 O O . LEU A 1 201 ? 32.965 -1.663 -44.185 1.00 90.56 201 LEU A O 1
ATOM 1578 N N . ALA A 1 202 ? 35.069 -1.441 -43.436 1.00 91.75 202 ALA A N 1
ATOM 1579 C CA . ALA A 1 202 ? 34.705 -1.222 -42.038 1.00 91.75 202 ALA A CA 1
ATOM 1580 C C . ALA A 1 202 ? 33.772 -0.012 -41.877 1.00 91.75 202 ALA A C 1
ATOM 1582 O O . ALA A 1 202 ? 32.768 -0.093 -41.172 1.00 91.75 202 ALA A O 1
ATOM 1583 N N . ASN A 1 203 ? 34.072 1.102 -42.555 1.00 93.62 203 ASN A N 1
ATOM 1584 C CA . ASN A 1 203 ? 33.238 2.302 -42.524 1.00 93.62 203 ASN A CA 1
ATOM 1585 C C . ASN A 1 203 ? 31.874 2.086 -43.194 1.00 93.62 203 ASN A C 1
ATOM 1587 O O . ASN A 1 203 ? 30.865 2.496 -42.629 1.00 93.62 203 ASN A O 1
ATOM 1591 N N . GLU A 1 204 ? 31.827 1.434 -44.358 1.00 92.56 204 GLU A N 1
ATOM 1592 C CA . GLU A 1 204 ? 30.574 1.148 -45.073 1.00 92.56 204 GLU A CA 1
ATOM 1593 C C . GLU A 1 204 ? 29.652 0.221 -44.268 1.00 92.56 204 GLU A C 1
ATOM 1595 O O . GLU A 1 204 ? 28.454 0.481 -44.147 1.00 92.56 204 GLU A O 1
ATOM 1600 N N . MET A 1 205 ? 30.208 -0.838 -43.675 1.00 93.50 205 MET A N 1
ATOM 1601 C CA . MET A 1 205 ? 29.444 -1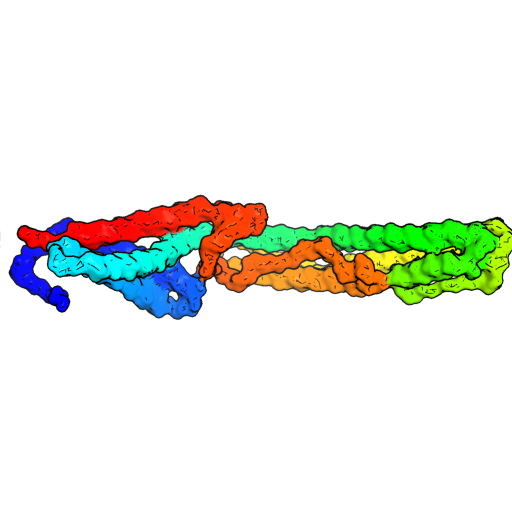.779 -42.853 1.00 93.50 205 MET A CA 1
ATOM 1602 C C . MET A 1 205 ? 28.961 -1.123 -41.559 1.00 93.50 205 MET A C 1
ATOM 1604 O O . MET A 1 205 ? 27.783 -1.240 -41.224 1.00 93.50 205 MET A O 1
ATOM 1608 N N . ALA A 1 206 ? 29.834 -0.385 -40.865 1.00 94.19 206 ALA A N 1
ATOM 1609 C CA . ALA A 1 206 ? 29.450 0.347 -39.663 1.00 94.19 206 ALA A CA 1
ATOM 1610 C C . ALA A 1 206 ? 28.366 1.391 -39.959 1.00 94.19 206 ALA A C 1
ATOM 1612 O O . ALA A 1 206 ? 27.416 1.499 -39.194 1.00 94.19 206 ALA A O 1
ATOM 1613 N N . ALA A 1 207 ? 28.451 2.113 -41.083 1.00 95.25 207 ALA A N 1
ATOM 1614 C CA . ALA A 1 207 ? 27.427 3.079 -41.483 1.00 95.25 207 ALA A CA 1
ATOM 1615 C C . ALA A 1 207 ? 26.053 2.420 -41.683 1.00 95.25 207 ALA A C 1
ATOM 1617 O O . ALA A 1 207 ? 25.047 2.956 -41.225 1.00 95.25 207 ALA A O 1
ATOM 1618 N N . ARG A 1 208 ? 25.999 1.232 -42.301 1.00 94.19 208 ARG A N 1
ATOM 1619 C CA . ARG A 1 208 ? 24.748 0.463 -42.432 1.00 94.19 208 ARG A CA 1
ATOM 1620 C C . ARG A 1 208 ? 24.197 0.021 -41.076 1.00 94.19 208 ARG A C 1
ATOM 1622 O O . ARG A 1 208 ? 23.000 0.137 -40.847 1.00 94.19 208 ARG A O 1
ATOM 1629 N N . MET A 1 209 ? 25.061 -0.456 -40.179 1.00 95.00 209 MET A N 1
ATOM 1630 C CA . MET A 1 209 ? 24.662 -0.866 -38.827 1.00 95.00 209 MET A CA 1
ATOM 1631 C C . MET A 1 209 ? 24.161 0.319 -37.987 1.00 95.00 209 MET A C 1
ATOM 1633 O O . MET A 1 209 ? 23.152 0.186 -37.303 1.00 95.00 209 MET A O 1
ATOM 1637 N N . PHE A 1 210 ? 24.823 1.479 -38.059 1.00 96.56 210 PHE A N 1
ATOM 1638 C CA . PHE A 1 210 ? 24.367 2.699 -37.387 1.00 96.56 210 PHE A CA 1
ATOM 1639 C C . PHE A 1 210 ? 23.050 3.214 -37.970 1.00 96.56 210 PHE A C 1
ATOM 1641 O O . PHE A 1 210 ? 22.168 3.588 -37.209 1.00 96.56 210 PHE A O 1
ATOM 1648 N N . SER A 1 211 ? 22.870 3.154 -39.292 1.00 95.00 211 SER A N 1
ATOM 1649 C CA . SER A 1 211 ? 21.594 3.512 -39.919 1.00 95.00 211 SER A CA 1
ATOM 1650 C C . SER A 1 211 ? 20.444 2.618 -39.444 1.00 95.00 211 SER A C 1
ATOM 1652 O O . SER A 1 211 ? 19.349 3.120 -39.208 1.00 95.00 211 SER A O 1
ATOM 1654 N N . GLU A 1 212 ? 20.673 1.312 -39.288 1.00 92.31 212 GLU A N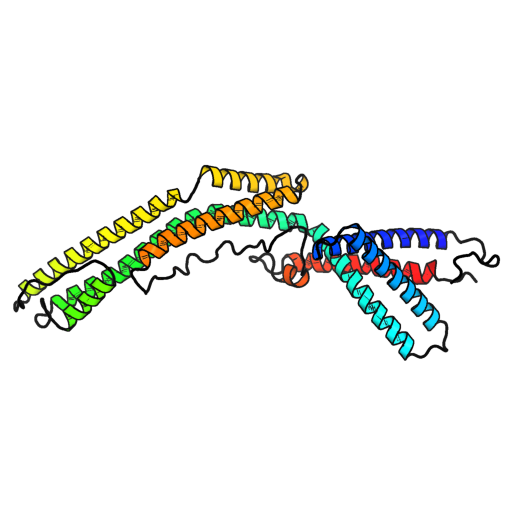 1
ATOM 1655 C CA . GLU A 1 212 ? 19.672 0.402 -38.719 1.00 92.31 212 GLU A CA 1
ATOM 1656 C C . GLU A 1 212 ? 19.386 0.724 -37.246 1.00 92.31 212 GLU A C 1
ATOM 1658 O O . GLU A 1 212 ? 18.225 0.761 -36.832 1.00 92.31 212 GLU A O 1
ATOM 1663 N N . LEU A 1 213 ? 20.430 0.993 -36.456 1.00 92.06 213 LEU A N 1
ATOM 1664 C CA . LEU A 1 213 ? 20.282 1.406 -35.062 1.00 92.06 213 LEU A CA 1
ATOM 1665 C C . LEU A 1 213 ? 19.437 2.685 -34.947 1.00 92.06 213 LEU A C 1
ATOM 1667 O O . LEU A 1 213 ? 18.508 2.728 -34.142 1.00 92.06 213 LEU A O 1
ATOM 1671 N N . ASP A 1 214 ? 19.698 3.694 -35.778 1.00 93.81 214 ASP A N 1
ATOM 1672 C CA . ASP A 1 214 ? 18.938 4.949 -35.799 1.00 93.81 214 ASP A CA 1
ATOM 1673 C C . ASP A 1 214 ? 17.471 4.733 -36.203 1.00 93.81 214 ASP A C 1
ATOM 1675 O O . ASP A 1 214 ? 16.566 5.322 -35.600 1.00 93.81 214 ASP A O 1
ATOM 1679 N N . ASN A 1 215 ? 17.205 3.843 -37.166 1.00 90.50 215 ASN A N 1
ATOM 1680 C CA . ASN A 1 215 ? 15.841 3.462 -37.544 1.00 90.50 215 ASN A CA 1
ATOM 1681 C C . ASN A 1 215 ? 15.092 2.820 -36.367 1.00 90.50 215 ASN A C 1
ATOM 1683 O O . ASN A 1 215 ? 13.941 3.169 -36.092 1.00 90.50 215 ASN A O 1
ATOM 1687 N N . ARG A 1 216 ? 15.750 1.921 -35.627 1.00 87.06 216 ARG A N 1
ATOM 1688 C CA . ARG A 1 216 ? 15.168 1.273 -34.441 1.00 87.06 216 ARG A CA 1
ATOM 1689 C C . ARG A 1 216 ? 14.923 2.259 -33.315 1.00 87.06 216 ARG A C 1
ATOM 1691 O O . ARG A 1 216 ? 13.839 2.260 -32.744 1.00 87.06 216 ARG A O 1
ATOM 1698 N N . ILE A 1 217 ? 15.876 3.147 -33.045 1.00 88.31 217 ILE A N 1
ATOM 1699 C CA . ILE A 1 217 ? 15.710 4.225 -32.064 1.00 88.31 217 ILE A CA 1
ATOM 1700 C C . ILE A 1 217 ? 14.531 5.123 -32.451 1.00 88.31 217 ILE A C 1
ATOM 1702 O O . ILE A 1 217 ? 13.738 5.508 -31.595 1.00 88.31 217 ILE A O 1
ATOM 1706 N N . THR A 1 218 ? 14.373 5.440 -33.735 1.00 89.94 218 THR A N 1
ATOM 1707 C CA . THR A 1 218 ? 13.230 6.221 -34.226 1.00 89.94 218 THR A CA 1
ATOM 1708 C C . THR A 1 218 ? 11.911 5.479 -34.000 1.00 89.94 218 THR A C 1
ATOM 1710 O O . THR A 1 218 ? 10.956 6.072 -33.501 1.00 89.94 218 THR A O 1
ATOM 1713 N N . SER A 1 219 ? 11.865 4.174 -34.282 1.00 85.06 219 SER A N 1
ATOM 1714 C CA . SER A 1 219 ? 10.699 3.329 -33.997 1.00 85.06 219 SER A CA 1
ATOM 1715 C C . SER A 1 219 ? 10.367 3.289 -32.500 1.00 85.06 219 SER A C 1
ATOM 1717 O O . SER A 1 219 ? 9.216 3.510 -32.134 1.00 85.06 219 SER A O 1
ATOM 1719 N N . MET A 1 220 ? 11.364 3.122 -31.624 1.00 82.06 220 MET A N 1
ATOM 1720 C CA . MET A 1 220 ? 11.177 3.167 -30.167 1.00 82.06 220 MET A CA 1
ATOM 1721 C C . MET A 1 220 ? 10.645 4.527 -29.695 1.00 82.06 220 MET A C 1
ATOM 1723 O O . MET A 1 220 ? 9.747 4.581 -28.858 1.00 82.06 220 MET A O 1
ATOM 1727 N N . ASN A 1 221 ? 11.145 5.632 -30.258 1.00 85.75 221 ASN A N 1
ATOM 1728 C CA . ASN A 1 221 ? 10.632 6.972 -29.963 1.00 85.75 221 ASN A CA 1
ATOM 1729 C C . ASN A 1 221 ? 9.170 7.145 -30.396 1.00 85.75 221 ASN A C 1
ATOM 1731 O O . ASN A 1 221 ? 8.404 7.810 -29.700 1.00 85.75 221 ASN A O 1
ATOM 1735 N N . ASN A 1 222 ? 8.773 6.565 -31.530 1.00 85.38 222 ASN A N 1
ATOM 1736 C CA . ASN A 1 222 ? 7.382 6.598 -31.977 1.00 85.38 222 ASN A CA 1
ATOM 1737 C C . ASN A 1 222 ? 6.481 5.786 -31.047 1.00 85.38 222 ASN A C 1
ATOM 1739 O O . ASN A 1 222 ? 5.447 6.297 -30.644 1.00 85.38 222 ASN A O 1
ATOM 1743 N N . ILE A 1 223 ? 6.921 4.610 -30.596 1.00 80.75 223 ILE A N 1
ATOM 1744 C CA . ILE A 1 223 ? 6.191 3.814 -29.599 1.00 80.75 223 ILE A CA 1
ATOM 1745 C C . ILE A 1 223 ? 5.990 4.608 -28.302 1.00 80.75 223 ILE A C 1
ATOM 1747 O O . ILE A 1 223 ? 4.892 4.634 -27.760 1.00 80.75 223 ILE A O 1
ATOM 1751 N N . ILE A 1 224 ? 7.015 5.313 -27.803 1.00 80.31 224 ILE A N 1
ATOM 1752 C CA . ILE A 1 224 ? 6.865 6.166 -26.610 1.00 80.31 224 ILE A CA 1
ATOM 1753 C C . ILE A 1 224 ? 5.798 7.248 -26.827 1.00 80.31 224 ILE A C 1
ATOM 1755 O O . ILE A 1 224 ? 5.063 7.564 -25.892 1.00 80.31 224 ILE A O 1
ATOM 1759 N N . LYS A 1 225 ? 5.688 7.806 -28.036 1.00 82.38 225 LYS A N 1
ATOM 1760 C CA . LYS A 1 225 ? 4.630 8.769 -28.372 1.00 82.38 225 LYS A CA 1
ATOM 1761 C C . LYS A 1 225 ? 3.262 8.096 -28.464 1.00 82.38 225 LYS A C 1
ATOM 1763 O O . LYS A 1 225 ? 2.324 8.596 -27.869 1.00 82.38 225 LYS A O 1
ATOM 1768 N N . GLU A 1 226 ? 3.157 6.944 -29.121 1.00 81.50 226 GLU A N 1
ATOM 1769 C CA . GLU A 1 226 ? 1.915 6.156 -29.230 1.00 81.50 226 GLU A CA 1
ATOM 1770 C C . GLU A 1 226 ? 1.401 5.691 -27.864 1.00 81.50 226 GLU A C 1
ATOM 1772 O O . GLU A 1 226 ? 0.202 5.593 -27.643 1.00 81.50 226 GLU A O 1
ATOM 1777 N N . LEU A 1 227 ? 2.287 5.497 -26.884 1.00 79.31 227 LEU A N 1
ATOM 1778 C CA . LEU A 1 227 ? 1.873 5.258 -25.504 1.00 79.31 227 LEU A CA 1
ATOM 1779 C C . LEU A 1 227 ? 1.080 6.435 -24.906 1.00 79.31 227 LEU A C 1
ATOM 1781 O O . LEU A 1 227 ? 0.579 6.293 -23.800 1.00 79.31 227 LEU A O 1
ATOM 1785 N N . ASP A 1 228 ? 1.010 7.620 -25.523 1.00 78.19 228 ASP A N 1
ATOM 1786 C CA . ASP A 1 228 ? 0.086 8.674 -25.069 1.00 78.19 228 ASP A CA 1
ATOM 1787 C C . ASP A 1 228 ? -1.376 8.238 -25.251 1.00 78.19 228 ASP A C 1
ATOM 1789 O O . ASP A 1 228 ? -2.212 8.599 -24.428 1.00 78.19 228 ASP A O 1
ATOM 1793 N N . ASP A 1 229 ? -1.665 7.355 -26.214 1.00 81.75 229 ASP A N 1
ATOM 1794 C CA . ASP A 1 229 ? -3.006 6.800 -26.448 1.00 81.75 229 ASP A CA 1
ATOM 1795 C C . ASP A 1 229 ? -3.469 5.879 -25.308 1.00 81.75 229 ASP A C 1
ATOM 1797 O O . ASP A 1 229 ? -4.666 5.671 -25.110 1.00 81.75 229 ASP A O 1
ATOM 1801 N N . CYS A 1 230 ? -2.537 5.353 -24.505 1.00 82.00 230 CYS A N 1
ATOM 1802 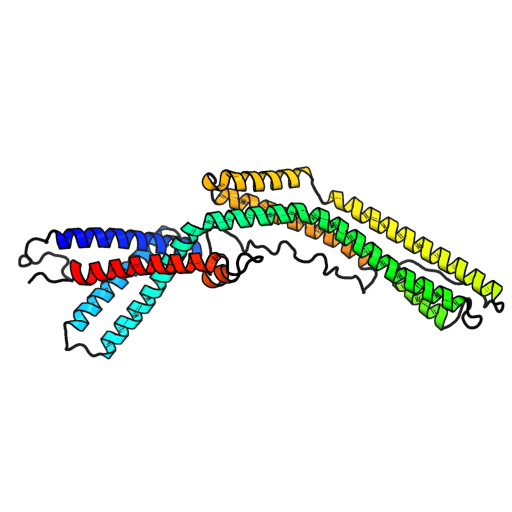C CA . CYS A 1 230 ? -2.877 4.649 -23.267 1.00 82.00 230 CYS A CA 1
ATOM 1803 C C . CYS A 1 230 ? -3.533 5.579 -22.232 1.00 82.00 230 CYS A C 1
ATOM 1805 O O . CYS A 1 230 ? -4.196 5.099 -21.313 1.00 82.00 230 CYS A O 1
ATOM 1807 N N . ASN A 1 231 ? -3.287 6.889 -22.324 1.00 84.56 231 ASN A N 1
ATOM 1808 C CA . ASN A 1 231 ? -3.698 7.872 -21.338 1.00 84.56 231 ASN A CA 1
ATOM 1809 C C . ASN A 1 231 ? -4.899 8.670 -21.832 1.00 84.56 231 ASN A C 1
ATOM 1811 O O . ASN A 1 231 ? -4.774 9.657 -22.552 1.00 84.56 231 ASN A O 1
ATOM 1815 N N . ASP A 1 232 ? -6.069 8.295 -21.332 1.00 89.38 232 ASP A N 1
ATOM 1816 C CA . ASP A 1 232 ? -7.253 9.139 -21.390 1.00 89.38 232 ASP A CA 1
ATOM 1817 C C . ASP A 1 232 ? -7.054 10.352 -20.457 1.00 89.38 232 ASP A C 1
ATOM 1819 O O . ASP A 1 232 ? -7.273 10.300 -19.240 1.00 89.38 232 ASP A O 1
ATOM 1823 N N . ILE A 1 233 ? -6.565 11.454 -21.038 1.00 87.62 233 ILE A N 1
ATOM 1824 C CA . ILE A 1 233 ? -6.235 12.694 -20.324 1.00 87.62 233 ILE A CA 1
ATOM 1825 C C . ILE A 1 233 ? -7.456 13.237 -19.575 1.00 87.62 233 ILE A C 1
ATOM 1827 O O . ILE A 1 233 ? -7.305 13.702 -18.439 1.00 87.62 233 ILE A O 1
ATOM 1831 N N . ASP A 1 234 ? -8.647 13.151 -20.165 1.00 90.00 234 ASP A N 1
ATOM 1832 C CA . ASP A 1 234 ? -9.879 13.652 -19.562 1.00 90.00 234 ASP A CA 1
ATOM 1833 C C . ASP A 1 234 ? -10.276 12.792 -18.361 1.00 90.00 234 ASP A C 1
ATOM 1835 O O . ASP A 1 234 ? -10.515 13.321 -17.269 1.00 90.00 234 ASP A O 1
ATOM 1839 N N . LYS A 1 235 ? -10.256 11.461 -18.514 1.00 91.31 235 LYS A N 1
ATOM 1840 C CA . LYS A 1 235 ? -10.528 10.523 -17.415 1.00 91.31 235 LYS A CA 1
ATOM 1841 C C . LYS A 1 235 ? -9.536 10.704 -16.272 1.00 91.31 235 LYS A C 1
ATOM 1843 O O . LYS A 1 235 ? -9.949 10.811 -15.117 1.00 91.31 235 LYS A O 1
ATOM 1848 N N . ARG A 1 236 ? -8.238 10.802 -16.570 1.00 89.56 236 ARG A N 1
ATOM 1849 C CA . ARG A 1 236 ? -7.202 11.033 -15.555 1.00 89.56 236 ARG A CA 1
ATOM 1850 C C . ARG A 1 236 ? -7.407 12.351 -14.821 1.00 89.56 236 ARG A C 1
ATOM 1852 O O . ARG A 1 236 ? -7.342 12.388 -13.595 1.00 89.56 236 ARG A O 1
ATOM 1859 N N . THR A 1 237 ? -7.628 13.431 -15.568 1.00 91.44 237 THR A N 1
ATOM 1860 C CA . THR A 1 237 ? -7.808 14.771 -15.001 1.00 91.44 237 THR A CA 1
ATOM 1861 C C . THR A 1 237 ? -9.032 14.800 -14.099 1.00 91.44 237 THR A C 1
ATOM 1863 O O . THR A 1 237 ? -8.951 15.324 -12.991 1.00 91.44 237 THR A O 1
ATOM 1866 N N . LYS A 1 238 ? -10.131 14.161 -14.516 1.00 94.50 238 LYS A N 1
ATOM 1867 C CA . LYS A 1 238 ? -11.327 13.995 -13.689 1.00 94.50 238 LYS A CA 1
ATOM 1868 C C . LYS A 1 238 ? -11.020 13.262 -12.381 1.00 94.50 238 LYS A C 1
ATOM 1870 O O . LYS A 1 238 ? -11.325 13.795 -11.322 1.00 94.50 238 LYS A O 1
ATOM 1875 N N . ILE A 1 239 ? -10.351 12.107 -12.438 1.00 90.94 239 ILE A N 1
ATOM 1876 C CA . ILE A 1 239 ? -9.977 11.337 -11.239 1.00 90.94 239 ILE A CA 1
ATOM 1877 C C . ILE A 1 239 ? -9.091 12.171 -10.300 1.00 90.94 239 ILE A C 1
ATOM 1879 O O . ILE A 1 239 ? -9.335 12.215 -9.098 1.00 90.94 239 ILE A O 1
ATOM 1883 N N . ILE A 1 240 ? -8.083 12.872 -10.829 1.00 90.81 240 ILE A N 1
ATOM 1884 C CA . ILE A 1 240 ? -7.202 13.741 -10.030 1.00 90.81 240 ILE A CA 1
ATOM 1885 C C . ILE A 1 240 ? -7.988 14.892 -9.387 1.00 90.81 240 ILE A C 1
ATOM 1887 O O . ILE A 1 240 ? -7.749 15.230 -8.226 1.00 90.81 240 ILE A O 1
ATOM 1891 N N . LEU A 1 241 ? -8.917 15.508 -10.121 1.00 92.75 241 LEU A N 1
ATOM 1892 C CA . LEU A 1 241 ? -9.782 16.557 -9.585 1.00 92.75 241 LEU A CA 1
ATOM 1893 C C . LEU A 1 241 ? -10.691 16.019 -8.479 1.00 92.75 241 LEU A C 1
ATOM 1895 O O . LEU A 1 241 ? -10.819 16.679 -7.449 1.00 92.75 241 LEU A O 1
ATOM 1899 N N . ASP A 1 242 ? -11.258 14.825 -8.650 1.00 91.44 242 ASP A N 1
ATOM 1900 C CA . ASP A 1 242 ? -12.088 14.169 -7.639 1.00 91.44 242 ASP A CA 1
ATOM 1901 C C . ASP A 1 242 ? -11.269 13.857 -6.374 1.00 91.44 242 ASP A C 1
ATOM 1903 O O . ASP A 1 242 ? -11.682 14.236 -5.277 1.00 91.44 242 ASP A O 1
ATOM 1907 N N . LEU A 1 243 ? -10.058 13.299 -6.510 1.00 90.06 243 LEU A N 1
ATOM 1908 C CA . LEU A 1 243 ? -9.134 13.067 -5.388 1.00 90.06 243 LEU A CA 1
ATOM 1909 C C . LEU A 1 243 ? -8.802 14.368 -4.634 1.00 90.06 243 LEU A C 1
ATOM 1911 O O . LEU A 1 243 ? -8.890 14.426 -3.405 1.00 90.06 243 LEU A O 1
ATOM 1915 N N . LYS A 1 244 ? -8.451 15.441 -5.360 1.00 91.12 244 LYS A N 1
ATOM 1916 C CA . LYS A 1 244 ? -8.120 16.753 -4.771 1.00 91.12 244 LYS A CA 1
ATOM 1917 C C . LYS A 1 244 ? -9.326 17.398 -4.096 1.00 91.12 244 LYS A C 1
ATOM 1919 O O . LYS A 1 244 ? -9.194 17.944 -3.001 1.00 91.12 244 LYS A O 1
ATOM 1924 N N . LYS A 1 245 ? -10.503 17.323 -4.722 1.00 89.56 245 LYS A N 1
ATOM 1925 C CA . LYS A 1 245 ? -11.757 17.817 -4.148 1.00 89.56 245 LYS A CA 1
ATOM 1926 C C . LYS A 1 245 ? -12.052 17.091 -2.841 1.00 89.56 245 LYS A C 1
ATOM 1928 O O . LYS A 1 245 ? -12.296 17.746 -1.834 1.00 89.56 245 LYS A O 1
ATOM 1933 N N . GLN A 1 246 ? -11.956 15.765 -2.822 1.00 86.25 246 GLN A N 1
ATOM 1934 C CA . GLN A 1 246 ? -12.211 14.997 -1.608 1.00 86.25 246 GLN A CA 1
ATOM 1935 C C . GLN A 1 246 ? -11.200 15.271 -0.497 1.00 86.25 246 GLN A C 1
ATOM 1937 O O . GLN A 1 246 ? -11.572 15.328 0.670 1.00 86.25 246 GLN A O 1
ATOM 1942 N N . ASN A 1 247 ? -9.940 15.523 -0.847 1.00 85.12 247 ASN A N 1
ATOM 1943 C CA . ASN A 1 247 ? -8.924 15.902 0.130 1.00 85.12 247 ASN A CA 1
ATOM 1944 C C . ASN A 1 247 ? -9.218 17.267 0.787 1.00 85.12 247 ASN A C 1
ATOM 1946 O O . ASN A 1 247 ? -8.947 17.462 1.971 1.00 85.12 247 ASN A O 1
ATOM 1950 N N . ASN A 1 248 ? -9.810 18.202 0.035 1.00 82.94 248 ASN A N 1
ATOM 1951 C CA . ASN A 1 248 ? -10.178 19.530 0.535 1.00 82.94 248 ASN A CA 1
ATOM 1952 C C . ASN A 1 248 ? -11.457 19.528 1.392 1.00 82.94 248 ASN A C 1
ATOM 1954 O O . ASN A 1 248 ? -11.585 20.381 2.267 1.00 82.94 248 ASN A O 1
ATOM 1958 N N . TYR A 1 249 ? -12.374 18.581 1.165 1.00 78.50 249 TYR A N 1
ATOM 1959 C CA . TYR A 1 249 ? -13.682 18.499 1.840 1.00 78.50 249 TYR A CA 1
ATOM 1960 C C . TYR A 1 249 ? -13.859 17.208 2.658 1.00 78.50 249 TYR A C 1
ATOM 1962 O O . TYR A 1 249 ? -14.968 16.713 2.834 1.00 78.50 249 TYR A O 1
ATOM 1970 N N . LEU A 1 250 ? -12.760 16.639 3.163 1.00 74.62 250 LEU A N 1
ATOM 1971 C CA . LEU A 1 250 ? -12.748 15.305 3.774 1.00 74.62 250 LEU A CA 1
ATOM 1972 C C . LEU A 1 250 ? -13.655 15.162 5.011 1.00 74.62 250 LEU A C 1
ATOM 1974 O O . LEU A 1 250 ? -14.102 14.057 5.311 1.00 74.62 250 LEU A O 1
ATOM 1978 N N . SER A 1 251 ? -13.914 16.253 5.740 1.00 67.06 251 SER A N 1
ATOM 1979 C CA . SER A 1 251 ? -14.804 16.259 6.910 1.00 67.06 251 SER A CA 1
ATOM 1980 C C . SER A 1 251 ? -16.271 16.011 6.563 1.00 67.06 251 SER A C 1
ATOM 1982 O O . SER A 1 251 ? -17.011 15.538 7.422 1.00 67.06 251 SER A O 1
ATOM 1984 N N . ASP A 1 252 ? -16.667 16.305 5.323 1.00 65.50 252 ASP A N 1
ATOM 1985 C CA . ASP A 1 252 ? -18.069 16.386 4.901 1.00 65.50 252 ASP A CA 1
ATOM 1986 C C . ASP A 1 252 ? -18.487 15.182 4.042 1.00 65.50 252 ASP A C 1
ATOM 1988 O O . ASP A 1 252 ? -19.637 15.083 3.617 1.00 65.50 252 ASP A O 1
ATOM 1992 N N . LEU A 1 253 ? -17.549 14.268 3.775 1.00 63.25 253 LEU A N 1
ATOM 1993 C CA . LEU A 1 253 ? -17.716 13.161 2.837 1.00 63.25 253 LEU A CA 1
ATOM 1994 C C . LEU A 1 253 ? -17.951 11.829 3.543 1.00 63.25 253 LEU A C 1
ATOM 1996 O O . LEU A 1 253 ? -17.325 11.511 4.562 1.00 63.25 253 LEU A O 1
ATOM 2000 N N . ASP A 1 254 ? -18.807 11.009 2.934 1.00 67.56 254 ASP A N 1
ATOM 2001 C CA . ASP A 1 254 ? -19.008 9.635 3.371 1.00 67.56 254 ASP A CA 1
ATOM 2002 C C . ASP A 1 254 ? -17.739 8.801 3.116 1.00 67.56 254 ASP A C 1
ATOM 2004 O O . ASP A 1 254 ? -17.039 8.950 2.109 1.00 67.56 254 ASP A O 1
ATOM 2008 N N . GLY A 1 255 ? -17.438 7.875 4.030 1.00 68.56 255 GLY A N 1
ATOM 2009 C CA . GLY A 1 255 ? -16.312 6.951 3.891 1.00 68.56 255 GLY A CA 1
ATOM 2010 C C . GLY A 1 255 ? -16.394 6.100 2.622 1.00 68.56 255 GLY A C 1
ATOM 2011 O O . GLY A 1 255 ? -15.357 5.695 2.089 1.00 68.56 255 GLY A O 1
ATOM 2012 N N . LEU A 1 256 ? -17.611 5.865 2.121 1.00 72.12 256 LEU A N 1
ATOM 2013 C CA . LEU A 1 256 ? -17.877 5.138 0.885 1.00 72.12 256 LEU A CA 1
ATOM 2014 C C . LEU A 1 256 ? -17.458 5.922 -0.370 1.00 72.12 256 LEU A C 1
ATOM 2016 O O . LEU A 1 256 ? -16.896 5.327 -1.289 1.00 72.12 256 LEU A O 1
ATOM 2020 N N . GLU A 1 257 ? -17.670 7.240 -0.397 1.00 77.62 257 GLU A N 1
ATOM 2021 C CA . GLU A 1 257 ? -17.294 8.095 -1.532 1.00 77.62 257 GLU A CA 1
ATOM 2022 C C . GLU A 1 257 ? -15.774 8.195 -1.671 1.00 77.62 257 GLU A C 1
ATOM 2024 O O . GLU A 1 257 ? -15.233 7.977 -2.756 1.00 77.62 257 GLU A O 1
ATOM 2029 N N . VAL A 1 258 ? -15.072 8.419 -0.553 1.00 79.00 258 VAL A N 1
ATOM 2030 C CA . VAL A 1 258 ? -13.598 8.446 -0.519 1.00 79.00 258 VAL A CA 1
ATOM 2031 C C . VAL A 1 258 ? -13.018 7.116 -0.997 1.00 79.00 258 VAL A C 1
ATOM 2033 O O . VAL A 1 258 ? -12.052 7.068 -1.760 1.00 79.00 258 VAL A O 1
ATOM 2036 N N . LYS A 1 259 ? -13.639 6.012 -0.574 1.00 77.00 259 LYS A N 1
ATOM 2037 C CA . LYS A 1 259 ? -13.238 4.668 -0.983 1.00 77.00 259 LYS A CA 1
ATOM 2038 C C . LYS A 1 259 ? -13.385 4.460 -2.491 1.00 77.00 259 LYS A C 1
ATOM 2040 O O . LYS A 1 259 ? -12.475 3.901 -3.102 1.00 77.00 259 LYS A O 1
ATOM 2045 N N . GLN A 1 260 ? -14.512 4.865 -3.075 1.00 82.31 260 GLN A N 1
ATOM 2046 C CA . GLN A 1 260 ? -14.760 4.668 -4.502 1.00 82.31 260 GLN A CA 1
ATOM 2047 C C . GLN A 1 260 ? -13.726 5.418 -5.344 1.00 82.31 260 GLN A C 1
ATOM 2049 O O . GLN A 1 260 ? -13.108 4.826 -6.222 1.00 82.31 260 GLN A O 1
ATOM 2054 N N . THR A 1 261 ? -13.445 6.676 -5.012 1.00 85.44 261 THR A N 1
ATOM 2055 C CA . THR A 1 261 ? -12.498 7.496 -5.780 1.00 85.44 261 THR A CA 1
ATOM 2056 C C . THR A 1 261 ? -11.062 6.978 -5.702 1.00 85.44 261 THR A C 1
ATOM 2058 O O . THR A 1 261 ? -10.365 6.960 -6.716 1.00 85.44 261 THR A O 1
ATOM 2061 N N . ILE A 1 262 ? -10.615 6.486 -4.539 1.00 82.25 262 ILE A N 1
ATOM 2062 C CA . ILE A 1 262 ? -9.305 5.821 -4.425 1.00 82.25 262 ILE A CA 1
ATOM 2063 C C . ILE A 1 262 ? -9.272 4.530 -5.258 1.00 82.25 262 ILE A C 1
ATOM 2065 O O . ILE A 1 262 ? -8.263 4.239 -5.901 1.00 82.25 262 ILE A O 1
ATOM 2069 N N . SER A 1 263 ? -10.367 3.761 -5.272 1.00 82.38 263 SER A N 1
ATOM 2070 C CA . SER A 1 263 ? -10.479 2.542 -6.082 1.00 82.38 263 SER A CA 1
ATOM 2071 C C . SER A 1 263 ? -10.377 2.845 -7.578 1.00 82.38 263 SER A C 1
ATOM 2073 O O . SER A 1 263 ? -9.594 2.201 -8.275 1.00 82.38 263 SER A O 1
ATOM 2075 N N . ASP A 1 264 ? -11.109 3.852 -8.057 1.00 85.62 264 ASP A N 1
ATOM 2076 C CA . ASP A 1 264 ? -11.096 4.276 -9.460 1.00 85.62 264 ASP A CA 1
ATOM 2077 C C . ASP A 1 264 ? -9.695 4.755 -9.879 1.00 85.62 264 ASP A C 1
ATOM 2079 O O . ASP A 1 264 ? -9.193 4.403 -10.950 1.00 85.62 264 ASP A O 1
ATOM 2083 N N . ALA A 1 265 ? -9.020 5.511 -9.004 1.00 86.44 265 ALA A N 1
ATOM 2084 C CA . ALA A 1 265 ? -7.645 5.952 -9.212 1.00 86.44 265 ALA A CA 1
ATOM 2085 C C . ALA A 1 265 ? -6.660 4.783 -9.308 1.00 86.44 265 ALA A C 1
ATOM 2087 O O . ALA A 1 265 ? -5.777 4.780 -10.168 1.00 86.44 265 ALA A O 1
ATOM 2088 N N . HIS A 1 266 ? -6.820 3.781 -8.445 1.00 83.62 266 HIS A N 1
ATOM 2089 C CA . HIS A 1 266 ? -5.982 2.592 -8.450 1.00 83.62 266 HIS A CA 1
ATOM 2090 C C . HIS A 1 266 ? -6.164 1.758 -9.724 1.00 83.62 266 HIS A C 1
ATOM 2092 O O . HIS A 1 266 ? -5.178 1.362 -10.348 1.00 83.62 266 HIS A O 1
ATOM 2098 N N . GLU A 1 267 ? -7.411 1.506 -10.128 1.00 84.56 267 GLU A N 1
ATOM 2099 C CA . GLU A 1 267 ? -7.716 0.768 -11.355 1.00 84.56 267 GLU A CA 1
ATOM 2100 C C . GLU A 1 267 ? -7.127 1.475 -12.579 1.00 84.56 267 GLU A C 1
ATOM 2102 O O . GLU A 1 267 ? -6.425 0.855 -13.381 1.00 84.56 267 GLU A O 1
ATOM 2107 N N . TYR A 1 268 ? -7.341 2.789 -12.680 1.00 86.62 268 TYR A N 1
ATOM 2108 C CA . TYR A 1 268 ? -6.819 3.581 -13.785 1.00 86.62 268 TYR A CA 1
ATOM 2109 C C . TYR A 1 268 ? -5.285 3.607 -13.815 1.00 86.62 268 TYR A C 1
ATOM 2111 O O . TYR A 1 268 ? -4.683 3.436 -14.876 1.00 86.62 268 TYR A O 1
ATOM 2119 N N . TYR A 1 269 ? -4.627 3.743 -12.658 1.00 84.19 269 TYR A N 1
ATOM 2120 C CA . TYR A 1 269 ? -3.169 3.648 -12.579 1.00 84.19 269 TYR A CA 1
ATOM 2121 C C . TYR A 1 269 ? -2.664 2.297 -13.098 1.00 84.19 269 TYR A C 1
ATOM 2123 O O . TYR A 1 269 ? -1.694 2.256 -13.853 1.00 84.19 269 TYR A O 1
ATOM 2131 N N . ASN A 1 270 ? -3.295 1.187 -12.702 1.00 81.88 270 ASN A N 1
ATOM 2132 C CA . ASN A 1 270 ? -2.867 -0.141 -13.140 1.00 81.88 270 ASN A CA 1
ATOM 2133 C C . ASN A 1 270 ? -3.020 -0.320 -14.650 1.00 81.88 270 ASN A C 1
ATOM 2135 O O . ASN A 1 270 ? -2.115 -0.864 -15.275 1.00 81.88 270 ASN A O 1
ATOM 2139 N N . GLN A 1 271 ? -4.112 0.184 -15.233 1.00 84.50 271 GLN A N 1
ATOM 2140 C CA . GLN A 1 271 ? -4.313 0.188 -16.685 1.00 84.50 271 GLN A CA 1
ATOM 2141 C C . GLN A 1 271 ? -3.170 0.929 -17.395 1.00 84.50 271 GLN A C 1
ATOM 2143 O O . GLN A 1 271 ? -2.555 0.383 -18.312 1.00 84.50 271 GLN A O 1
ATOM 2148 N N . LEU A 1 272 ? -2.821 2.132 -16.924 1.00 81.25 272 LEU A N 1
ATOM 2149 C CA . LEU A 1 272 ? -1.693 2.900 -17.463 1.00 81.25 272 LEU A CA 1
ATOM 2150 C C . LEU A 1 272 ? -0.361 2.165 -17.304 1.00 81.25 272 LEU A C 1
ATOM 2152 O O . LEU A 1 272 ? 0.414 2.072 -18.254 1.00 81.25 272 LEU A O 1
ATOM 2156 N N . TYR A 1 273 ? -0.097 1.627 -16.113 1.00 79.50 273 TYR A N 1
ATOM 2157 C CA . TYR A 1 273 ? 1.124 0.884 -15.824 1.00 79.50 273 TYR A CA 1
ATOM 2158 C C . TYR A 1 273 ? 1.274 -0.315 -16.758 1.00 79.50 273 TYR A C 1
ATOM 2160 O O . TYR A 1 273 ? 2.342 -0.513 -17.333 1.00 79.50 273 TYR A O 1
ATOM 2168 N N . GLU A 1 274 ? 0.221 -1.115 -16.923 1.00 78.88 274 GLU A N 1
ATOM 2169 C CA . GLU A 1 274 ? 0.250 -2.286 -17.795 1.00 78.88 274 GLU A CA 1
ATOM 2170 C C . GLU A 1 274 ? 0.431 -1.891 -19.256 1.00 78.88 274 GLU A C 1
ATOM 2172 O O . GLU A 1 274 ? 1.251 -2.508 -19.933 1.00 78.88 274 GLU A O 1
ATOM 2177 N N . CYS A 1 275 ? -0.243 -0.838 -19.725 1.00 81.50 275 CYS A N 1
ATOM 2178 C CA . CYS A 1 275 ? -0.088 -0.338 -21.090 1.00 81.50 275 CYS A CA 1
ATOM 2179 C C . CYS A 1 275 ? 1.350 0.140 -21.355 1.00 81.50 275 CYS A C 1
ATOM 2181 O O . CYS A 1 275 ? 1.994 -0.313 -22.303 1.00 81.50 275 CYS A O 1
ATOM 2183 N N . TYR A 1 276 ? 1.906 0.969 -20.463 1.00 78.38 276 TYR A N 1
ATOM 2184 C CA . TYR A 1 276 ? 3.277 1.475 -20.576 1.00 78.38 276 TYR A CA 1
ATOM 2185 C C . TYR A 1 276 ? 4.317 0.364 -20.474 1.00 78.38 276 TYR A C 1
ATOM 2187 O O . TYR A 1 276 ? 5.227 0.289 -21.299 1.00 78.38 276 TYR A O 1
ATOM 2195 N N . ASN A 1 277 ? 4.179 -0.523 -19.488 1.00 75.44 277 ASN A N 1
ATOM 2196 C CA . ASN A 1 277 ? 5.103 -1.631 -19.302 1.00 75.44 277 ASN A CA 1
ATOM 2197 C C . ASN A 1 277 ? 5.047 -2.593 -20.494 1.00 75.44 277 ASN A C 1
ATOM 2199 O O . ASN A 1 277 ? 6.089 -3.028 -20.968 1.00 75.44 277 ASN A O 1
ATOM 2203 N N . THR A 1 278 ? 3.858 -2.886 -21.020 1.00 75.12 278 THR A N 1
ATOM 2204 C CA . THR A 1 278 ? 3.688 -3.748 -22.196 1.00 75.12 278 THR A CA 1
ATOM 2205 C C . THR A 1 278 ? 4.306 -3.113 -23.437 1.00 75.12 278 THR A C 1
ATOM 2207 O O . THR A 1 278 ? 5.147 -3.746 -24.069 1.00 75.12 278 THR A O 1
ATOM 2210 N N . GLY A 1 279 ? 3.976 -1.858 -23.761 1.00 73.38 279 GLY A N 1
ATOM 2211 C CA . GLY A 1 279 ? 4.494 -1.209 -24.968 1.00 73.38 279 GLY A CA 1
ATOM 2212 C C . GLY A 1 279 ? 5.999 -0.930 -24.930 1.00 73.38 279 GLY A C 1
ATOM 2213 O O . GLY A 1 279 ? 6.661 -1.040 -25.962 1.00 73.38 279 GLY A O 1
ATOM 2214 N N . LEU A 1 280 ? 6.574 -0.649 -23.755 1.00 71.81 280 LEU A N 1
ATOM 2215 C CA . LEU A 1 280 ? 8.026 -0.527 -23.607 1.00 71.81 280 LEU A CA 1
ATOM 2216 C C . LEU A 1 280 ? 8.698 -1.906 -23.653 1.00 71.81 280 LEU A C 1
ATOM 2218 O O . LEU A 1 280 ? 9.526 -2.153 -24.524 1.00 71.81 280 LEU A O 1
ATOM 2222 N N . VAL A 1 281 ? 8.323 -2.839 -22.771 1.00 65.25 281 VAL A N 1
ATOM 2223 C CA . VAL A 1 281 ? 9.026 -4.126 -22.612 1.00 65.25 281 VAL A CA 1
ATOM 2224 C C . VAL A 1 281 ? 8.858 -5.043 -23.828 1.00 65.25 281 VAL A C 1
ATOM 2226 O O . VAL A 1 281 ? 9.837 -5.657 -24.246 1.00 65.25 281 VAL A O 1
ATOM 2229 N N . GLN A 1 282 ? 7.677 -5.128 -24.453 1.00 62.22 282 GLN A N 1
ATOM 2230 C CA . GLN A 1 282 ? 7.467 -6.036 -25.594 1.00 62.22 282 GLN A CA 1
ATOM 2231 C C . GLN A 1 282 ? 8.322 -5.688 -26.817 1.00 62.22 282 GLN A C 1
ATOM 2233 O O . GLN A 1 282 ? 8.763 -6.597 -27.515 1.00 62.22 282 GLN A O 1
ATOM 2238 N N . ASN A 1 283 ? 8.615 -4.408 -27.045 1.00 56.38 283 ASN A N 1
ATOM 2239 C CA . ASN A 1 283 ? 9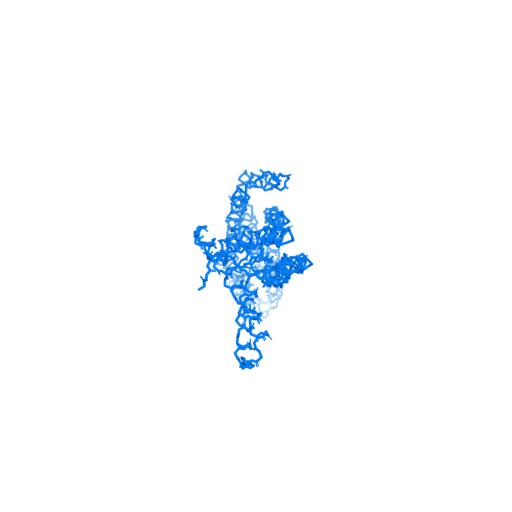.453 -3.983 -28.168 1.00 56.38 283 ASN A CA 1
ATOM 2240 C C . ASN A 1 283 ? 10.955 -4.138 -27.878 1.00 56.38 283 ASN A C 1
ATOM 2242 O O . ASN A 1 283 ? 11.758 -4.360 -28.785 1.00 56.38 283 ASN A O 1
ATOM 2246 N N . ILE A 1 284 ? 11.336 -4.091 -26.601 1.00 56.84 284 ILE A N 1
ATOM 2247 C CA . ILE A 1 284 ? 12.719 -4.265 -26.148 1.00 56.84 284 ILE A CA 1
ATOM 2248 C C . ILE A 1 284 ? 13.093 -5.751 -25.973 1.00 56.84 284 ILE A C 1
ATOM 2250 O O . ILE A 1 284 ? 14.266 -6.102 -26.090 1.00 56.84 284 ILE A O 1
ATOM 2254 N N . ASN A 1 285 ? 12.112 -6.641 -25.762 1.00 51.38 285 ASN A N 1
ATOM 2255 C CA . ASN A 1 285 ? 12.270 -8.095 -25.558 1.00 51.38 285 ASN A CA 1
ATOM 2256 C C . ASN A 1 285 ? 13.061 -8.840 -26.652 1.00 51.38 285 ASN A C 1
ATOM 2258 O O . ASN A 1 285 ? 13.326 -10.030 -26.514 1.00 51.38 285 ASN A O 1
ATOM 2262 N N . SER A 1 286 ? 13.443 -8.167 -27.735 1.00 51.59 286 SER A N 1
ATOM 2263 C CA . SER A 1 286 ? 14.360 -8.699 -28.738 1.00 51.59 286 SER A CA 1
ATOM 2264 C C . SER A 1 286 ? 15.811 -8.824 -28.223 1.00 51.59 286 SER A C 1
ATOM 2266 O O . SER A 1 286 ? 16.602 -9.572 -28.792 1.00 51.59 286 SER A O 1
ATOM 2268 N N . VAL A 1 287 ? 16.168 -8.172 -27.110 1.00 56.34 287 VAL A N 1
ATOM 2269 C CA . VAL A 1 287 ? 17.486 -8.312 -26.474 1.00 56.34 287 VAL A CA 1
ATOM 2270 C C . VAL A 1 287 ? 17.325 -8.812 -25.039 1.00 56.34 287 VAL A C 1
ATOM 2272 O O . VAL A 1 287 ? 16.859 -8.078 -24.168 1.00 56.34 287 VAL A O 1
ATOM 2275 N N . ASP A 1 288 ? 17.754 -10.057 -24.791 1.00 56.28 288 ASP A N 1
ATOM 2276 C CA . ASP A 1 288 ? 17.658 -10.756 -23.494 1.00 56.28 288 ASP A CA 1
ATOM 2277 C C . ASP A 1 288 ? 18.127 -9.899 -22.301 1.00 56.28 288 ASP A C 1
ATOM 2279 O O . ASP A 1 288 ? 17.574 -9.987 -21.206 1.00 56.28 288 ASP A O 1
ATOM 2283 N N . GLU A 1 289 ? 19.105 -9.019 -22.524 1.00 60.62 289 GLU A N 1
ATOM 2284 C CA . GLU A 1 289 ? 19.723 -8.149 -21.517 1.00 60.62 289 GLU A CA 1
ATOM 2285 C C . GLU A 1 289 ? 18.818 -7.005 -21.017 1.00 60.62 289 GLU A C 1
ATOM 2287 O O . GLU A 1 289 ? 19.077 -6.430 -19.963 1.00 60.62 289 GLU A O 1
ATOM 2292 N N . PHE A 1 290 ? 17.722 -6.712 -21.723 1.00 61.19 290 PHE A N 1
ATOM 2293 C CA . PHE A 1 290 ? 16.785 -5.636 -21.387 1.00 61.19 290 PHE A CA 1
ATOM 2294 C C . PHE A 1 290 ? 15.380 -6.133 -20.996 1.00 61.19 290 PHE A C 1
ATOM 2296 O O . PHE A 1 290 ? 14.478 -5.328 -20.761 1.00 61.19 290 PHE A O 1
ATOM 2303 N N . THR A 1 291 ? 15.185 -7.451 -20.883 1.00 54.03 291 THR A N 1
ATOM 2304 C CA . THR A 1 291 ? 13.868 -8.111 -20.751 1.00 54.03 291 THR A CA 1
ATOM 2305 C C . THR A 1 291 ? 13.043 -7.746 -19.512 1.00 54.03 291 THR A C 1
ATOM 2307 O O . THR A 1 291 ? 11.883 -8.144 -19.423 1.00 54.03 291 THR A O 1
ATOM 2310 N N . LYS A 1 292 ? 13.564 -6.956 -18.563 1.00 53.66 292 LYS A N 1
ATOM 2311 C CA . LYS A 1 292 ? 12.760 -6.300 -17.516 1.00 53.66 292 LYS A CA 1
ATOM 2312 C C . LYS A 1 292 ? 13.398 -4.979 -17.108 1.00 53.66 292 LYS A C 1
ATOM 2314 O O . LYS A 1 292 ? 14.416 -4.969 -16.414 1.00 53.66 292 LYS A O 1
ATOM 2319 N N . THR A 1 293 ? 12.762 -3.854 -17.422 1.00 51.44 293 THR A N 1
ATOM 2320 C CA . THR A 1 293 ? 13.098 -2.583 -16.775 1.00 51.44 293 THR A CA 1
ATOM 2321 C C . THR A 1 293 ? 12.691 -2.651 -15.306 1.00 51.44 293 THR A C 1
ATOM 2323 O O . THR A 1 293 ? 11.564 -2.312 -14.952 1.00 51.44 293 THR A O 1
ATOM 2326 N N . LYS A 1 294 ? 13.628 -3.032 -14.425 1.00 49.91 294 LYS A N 1
ATOM 2327 C CA . LYS A 1 294 ? 13.489 -2.880 -12.959 1.00 49.91 294 LYS A CA 1
ATOM 2328 C C . LYS A 1 294 ? 13.078 -1.448 -12.554 1.00 49.91 294 LYS A C 1
ATOM 2330 O O . LYS A 1 294 ? 12.536 -1.263 -11.477 1.00 49.91 294 LYS A O 1
ATOM 2335 N N . LYS A 1 295 ? 13.308 -0.470 -13.445 1.00 50.44 295 LYS A N 1
ATOM 2336 C CA . LYS A 1 295 ? 13.011 0.966 -13.314 1.00 50.44 295 LYS A CA 1
ATOM 2337 C C . LYS A 1 295 ? 11.535 1.363 -13.435 1.00 50.44 295 LYS A C 1
ATOM 2339 O O . LYS A 1 295 ? 11.208 2.457 -12.991 1.00 50.44 295 LYS A O 1
ATOM 2344 N N . PHE A 1 296 ? 10.632 0.508 -13.937 1.00 50.34 296 PHE A N 1
ATOM 2345 C CA . PHE A 1 296 ? 9.203 0.638 -13.582 1.00 50.34 296 PHE A CA 1
ATOM 2346 C C . PHE A 1 296 ? 9.027 0.099 -12.156 1.00 50.34 296 PHE A C 1
ATOM 2348 O O . PHE A 1 296 ? 8.373 -0.914 -11.898 1.00 50.34 296 PHE A O 1
ATOM 2355 N N . GLU A 1 297 ? 9.751 0.733 -11.239 1.00 44.28 297 GLU A N 1
ATOM 2356 C CA . GLU A 1 297 ? 9.868 0.336 -9.854 1.00 44.28 297 GLU A CA 1
ATOM 2357 C C . GLU A 1 297 ? 8.592 0.776 -9.143 1.00 44.28 297 GLU A C 1
ATOM 2359 O O . GLU A 1 297 ? 8.202 1.941 -9.200 1.00 44.28 297 GLU A O 1
ATOM 2364 N N . LYS A 1 298 ? 7.946 -0.212 -8.515 1.00 50.84 298 LYS A N 1
ATOM 2365 C CA . LYS A 1 298 ? 6.610 -0.171 -7.920 1.00 50.84 298 LYS A CA 1
ATOM 2366 C C . LYS A 1 298 ? 5.498 0.130 -8.933 1.00 50.84 298 LYS A C 1
ATOM 2368 O O . LYS A 1 298 ? 5.251 1.262 -9.332 1.00 50.84 298 LYS A O 1
ATOM 2373 N N . LYS A 1 299 ? 4.695 -0.909 -9.207 1.00 50.41 299 LYS A N 1
ATOM 2374 C CA . LYS A 1 299 ? 3.246 -0.725 -9.407 1.00 50.41 299 LYS A CA 1
ATOM 2375 C C . LYS A 1 299 ? 2.745 0.258 -8.336 1.00 50.41 299 LYS A C 1
ATOM 2377 O O . LYS A 1 299 ? 3.392 0.400 -7.293 1.00 50.41 299 LYS A O 1
ATOM 2382 N N . LEU A 1 300 ? 1.551 0.828 -8.481 1.00 50.31 300 LEU A N 1
ATOM 2383 C CA . LEU A 1 300 ? 0.792 1.090 -7.266 1.00 50.31 300 LEU A CA 1
ATOM 2384 C C . LEU A 1 300 ? 0.650 -0.292 -6.619 1.00 50.31 300 LEU A C 1
ATOM 2386 O O . LEU A 1 300 ? -0.231 -1.079 -6.947 1.00 50.31 300 LEU A O 1
ATOM 2390 N N . GLU A 1 301 ? 1.611 -0.672 -5.782 1.00 47.59 301 GLU A N 1
ATOM 2391 C CA . GLU A 1 301 ? 1.418 -1.714 -4.816 1.00 47.59 301 GLU A CA 1
ATOM 2392 C C . GLU A 1 301 ? 0.287 -1.136 -4.025 1.00 47.59 301 GLU A C 1
ATOM 2394 O O . GLU A 1 301 ? 0.535 -0.162 -3.310 1.00 47.59 301 GLU A O 1
ATOM 2399 N N . LEU A 1 302 ? -0.911 -1.681 -4.241 1.00 43.81 302 LEU A N 1
ATOM 2400 C CA . LEU A 1 302 ? -2.079 -1.439 -3.426 1.00 43.81 302 LEU A CA 1
ATOM 2401 C C . LEU A 1 302 ? -1.578 -1.027 -2.032 1.00 43.81 302 LEU A C 1
ATOM 2403 O O . LEU A 1 302 ? -1.091 -1.884 -1.288 1.00 43.81 302 LEU A O 1
ATOM 2407 N N . PRO A 1 303 ? -1.664 0.254 -1.637 1.00 41.38 303 PRO A N 1
ATOM 2408 C CA . PRO A 1 303 ? -1.960 0.479 -0.250 1.00 41.38 303 PRO A CA 1
ATOM 2409 C C . PRO A 1 303 ? -3.390 0.013 0.010 1.00 41.38 303 PRO A C 1
ATOM 2411 O O . PRO A 1 303 ? -3.790 0.024 1.149 1.00 41.38 303 PRO A O 1
ATOM 2414 N N . VAL A 1 304 ? -4.135 -0.474 -0.993 1.00 40.25 304 VAL A N 1
ATOM 2415 C CA . VAL A 1 304 ? -5.502 -0.964 -0.893 1.00 40.25 304 VAL A CA 1
ATOM 2416 C C . VAL A 1 304 ? -5.553 -2.503 -0.790 1.00 40.25 304 VAL A C 1
ATOM 2418 O O . VAL A 1 304 ? -6.064 -3.152 -1.699 1.00 40.25 304 VAL A O 1
ATOM 2421 N N . PRO A 1 305 ? -5.094 -3.176 0.286 1.00 36.16 305 PRO A N 1
ATOM 2422 C CA . PRO A 1 305 ? -5.646 -4.485 0.579 1.00 36.16 305 PRO A CA 1
ATOM 2423 C C . PRO A 1 305 ? -7.116 -4.241 0.899 1.00 36.16 305 PRO A C 1
ATOM 2425 O O . PRO A 1 305 ? -7.467 -3.986 2.044 1.00 36.16 305 PRO A O 1
ATOM 2428 N N . SER A 1 306 ? -7.997 -4.247 -0.101 1.00 37.62 306 SER A N 1
ATOM 2429 C CA . SER A 1 306 ? -9.438 -4.191 0.127 1.00 37.62 306 SER A CA 1
ATOM 2430 C C . SER A 1 306 ? -9.890 -3.089 1.104 1.00 37.62 306 SER A C 1
ATOM 2432 O O . SER A 1 306 ? -10.828 -3.342 1.859 1.00 37.62 306 SER A O 1
ATOM 2434 N N . PHE A 1 307 ? -9.233 -1.912 1.153 1.00 42.81 307 PHE A N 1
ATOM 2435 C CA . PHE A 1 307 ? -9.515 -0.888 2.167 1.00 42.81 307 PHE A CA 1
ATOM 2436 C C . PHE A 1 307 ? -10.985 -0.479 2.088 1.00 42.81 307 PHE A C 1
ATOM 2438 O O . PHE A 1 307 ? -11.429 0.417 1.378 1.00 42.81 307 PHE A O 1
ATOM 2445 N N . LYS A 1 308 ? -11.765 -1.122 2.934 1.00 50.16 308 LYS A N 1
ATOM 2446 C CA . LYS A 1 308 ? -12.674 -0.423 3.800 1.00 50.16 308 LYS A CA 1
ATOM 2447 C C . LYS A 1 308 ? -11.713 0.383 4.672 1.00 50.16 308 LYS A C 1
ATOM 2449 O O . LYS A 1 308 ? -11.110 -0.192 5.562 1.00 50.16 308 LYS A O 1
ATOM 2454 N N . LEU A 1 309 ? -11.473 1.661 4.356 1.00 51.34 309 LEU A N 1
ATOM 2455 C CA . LEU A 1 309 ? -10.646 2.594 5.155 1.00 51.34 309 LEU A CA 1
ATOM 2456 C C . LEU A 1 309 ? -10.957 2.490 6.661 1.00 51.34 309 LEU A C 1
ATOM 2458 O O . LEU A 1 309 ? -10.126 2.738 7.522 1.00 51.34 309 LEU A O 1
ATOM 2462 N N . GLU A 1 310 ? -12.168 2.043 6.964 1.00 54.75 310 GLU A N 1
ATOM 2463 C CA . GLU A 1 310 ? -12.725 1.761 8.277 1.00 54.75 310 GLU A CA 1
ATOM 2464 C C . GLU A 1 310 ? -12.253 0.447 8.921 1.00 54.75 310 GLU A C 1
ATOM 2466 O O . GLU A 1 310 ? -12.655 0.163 10.047 1.00 54.75 310 GLU A O 1
ATOM 2471 N N . LYS A 1 311 ? -11.428 -0.363 8.245 1.00 63.88 311 LYS A N 1
ATOM 2472 C CA . LYS A 1 311 ? -11.016 -1.713 8.647 1.00 63.88 311 LYS A CA 1
ATOM 2473 C C . LYS A 1 311 ? -9.512 -1.867 8.644 1.00 63.88 311 LYS A C 1
ATOM 2475 O O . LYS A 1 311 ? -8.884 -2.092 7.616 1.00 63.88 311 LYS A O 1
ATOM 2480 N N . ILE A 1 312 ? -8.952 -1.804 9.843 1.00 71.50 312 ILE A N 1
ATOM 2481 C CA . ILE A 1 312 ? -7.543 -2.085 10.104 1.00 71.50 312 ILE A CA 1
ATOM 2482 C C . ILE A 1 312 ? -7.485 -3.437 10.836 1.00 71.50 312 ILE A C 1
ATOM 2484 O O . ILE A 1 312 ? -7.465 -3.443 12.065 1.00 71.50 312 ILE A O 1
ATOM 2488 N N . PRO A 1 313 ? -7.520 -4.586 10.129 1.00 60.12 313 PRO A N 1
ATOM 2489 C CA . PRO A 1 313 ? -7.639 -5.910 10.756 1.00 60.12 313 PRO A CA 1
ATOM 2490 C C . PRO A 1 313 ? -6.406 -6.311 11.586 1.00 60.12 313 PRO A C 1
ATOM 2492 O O . PRO A 1 313 ? -6.491 -7.208 12.418 1.00 60.12 313 PRO A O 1
ATOM 2495 N N . TYR A 1 314 ? -5.275 -5.612 11.423 1.00 74.62 314 TYR A N 1
ATOM 2496 C CA . TYR A 1 314 ? -4.054 -5.824 12.204 1.00 74.62 314 TYR A CA 1
ATOM 2497 C C . TYR A 1 314 ? -3.407 -4.493 12.587 1.00 74.62 314 TYR A C 1
ATOM 2499 O O . TYR A 1 314 ? -2.477 -4.016 11.935 1.00 74.62 314 TYR A O 1
ATOM 2507 N N . LEU A 1 315 ? -3.903 -3.892 13.669 1.00 82.06 315 LEU A N 1
ATOM 2508 C CA . LEU A 1 315 ? -3.508 -2.547 14.087 1.00 82.06 315 LEU A CA 1
ATOM 2509 C C . LEU A 1 315 ? -2.007 -2.396 14.359 1.00 82.06 315 LEU A C 1
ATOM 2511 O O . LEU A 1 315 ? -1.406 -1.427 13.913 1.00 82.06 315 LEU A O 1
ATOM 2515 N N . ILE A 1 316 ? -1.382 -3.348 15.055 1.00 84.44 316 ILE A N 1
ATOM 2516 C CA . ILE A 1 316 ? 0.037 -3.241 15.429 1.00 84.44 316 ILE A CA 1
ATOM 2517 C C . ILE A 1 316 ? 0.955 -3.296 14.190 1.00 84.44 316 ILE A C 1
ATOM 2519 O O . ILE A 1 316 ? 1.762 -2.379 14.017 1.00 84.44 316 ILE A O 1
ATOM 2523 N N . PRO A 1 317 ? 0.841 -4.299 13.291 1.00 85.81 317 PRO A N 1
ATOM 2524 C CA . PRO A 1 317 ? 1.581 -4.288 12.029 1.00 85.81 317 PRO A CA 1
ATOM 2525 C C . PRO A 1 317 ? 1.305 -3.047 11.177 1.00 85.81 317 PRO A C 1
ATOM 2527 O O . PRO A 1 317 ? 2.241 -2.495 10.600 1.00 85.81 317 PRO A O 1
ATOM 2530 N N . PHE A 1 318 ? 0.049 -2.592 11.125 1.00 85.12 318 PHE A N 1
ATOM 2531 C CA . PHE A 1 318 ? -0.333 -1.391 10.388 1.00 85.12 318 PHE A CA 1
ATOM 2532 C C . PHE A 1 318 ? 0.408 -0.159 10.917 1.00 85.12 318 PHE A C 1
ATOM 2534 O O . PHE A 1 318 ? 1.144 0.479 10.175 1.00 85.12 318 PHE A O 1
ATOM 2541 N N . VAL A 1 319 ? 0.306 0.124 12.215 1.00 86.62 319 VAL A N 1
ATOM 2542 C CA . VAL A 1 319 ? 0.939 1.292 12.848 1.00 86.62 319 VAL A CA 1
ATOM 2543 C C . VAL A 1 319 ? 2.461 1.284 12.685 1.00 86.62 319 VAL A C 1
ATOM 2545 O O . VAL A 1 319 ? 3.070 2.343 12.544 1.00 86.62 319 VAL A O 1
ATOM 2548 N N . LYS A 1 320 ? 3.088 0.102 12.696 1.00 87.56 320 LYS A N 1
ATOM 2549 C CA . LYS A 1 320 ? 4.541 -0.035 12.538 1.00 87.56 320 LYS A CA 1
ATOM 2550 C C . LYS A 1 320 ? 5.013 0.263 11.114 1.00 87.56 320 LYS A C 1
ATOM 2552 O O . LYS A 1 320 ? 6.080 0.843 10.945 1.00 87.56 320 LYS A O 1
ATOM 2557 N N . ASN A 1 321 ? 4.242 -0.142 10.108 1.00 83.69 321 ASN A N 1
ATOM 2558 C CA . ASN A 1 321 ? 4.691 -0.148 8.714 1.00 83.69 321 ASN A CA 1
ATOM 2559 C C . ASN A 1 321 ? 4.048 0.945 7.846 1.00 83.69 321 ASN A C 1
ATOM 2561 O O . ASN A 1 321 ? 4.500 1.159 6.724 1.00 83.69 321 ASN A O 1
ATOM 2565 N N . TYR A 1 322 ? 3.001 1.612 8.336 1.00 80.69 322 TYR A N 1
ATOM 2566 C CA . TYR A 1 322 ? 2.242 2.617 7.595 1.00 80.69 322 TYR A CA 1
ATOM 2567 C C . TYR A 1 322 ? 2.484 4.048 8.134 1.00 80.69 322 TYR A C 1
ATOM 2569 O O . TYR A 1 322 ? 2.555 4.228 9.357 1.00 80.69 322 TYR A O 1
ATOM 2577 N N . PRO A 1 323 ? 2.560 5.068 7.252 1.00 75.12 323 PRO A N 1
ATOM 2578 C CA . PRO A 1 323 ? 2.631 4.959 5.790 1.00 75.12 323 PRO A CA 1
ATOM 2579 C C . PRO A 1 323 ? 3.994 4.422 5.331 1.00 75.12 323 PRO A C 1
ATOM 2581 O O . PRO A 1 323 ? 4.984 4.535 6.053 1.00 75.12 323 PRO A O 1
ATOM 2584 N N . LYS A 1 324 ? 4.060 3.852 4.119 1.00 73.62 324 LYS A N 1
ATOM 2585 C CA . LYS A 1 324 ? 5.295 3.240 3.581 1.00 73.62 324 LYS A CA 1
ATOM 2586 C C . LYS A 1 324 ? 6.478 4.217 3.560 1.00 73.62 324 LYS A C 1
ATOM 2588 O O . LYS A 1 324 ? 7.616 3.797 3.736 1.00 73.62 324 LYS A O 1
ATOM 2593 N N . GLU A 1 325 ? 6.208 5.503 3.352 1.00 75.12 325 GLU A N 1
ATOM 2594 C CA . GLU A 1 325 ? 7.226 6.558 3.305 1.00 75.12 325 GLU A CA 1
ATOM 2595 C C . GLU A 1 325 ? 7.760 6.951 4.687 1.00 75.12 325 GLU A C 1
ATOM 2597 O O . GLU A 1 325 ? 8.897 7.407 4.809 1.00 75.12 325 GLU A O 1
ATOM 2602 N N . LYS A 1 326 ? 6.944 6.788 5.738 1.00 83.69 326 LYS A N 1
ATOM 2603 C CA . LYS A 1 326 ? 7.285 7.145 7.123 1.00 83.69 326 LYS A CA 1
ATOM 2604 C C . LYS A 1 326 ? 6.798 6.066 8.101 1.00 83.69 326 LYS A C 1
ATOM 2606 O O . LYS A 1 326 ? 5.870 6.319 8.876 1.00 83.69 326 LYS A O 1
ATOM 2611 N N . PRO A 1 327 ? 7.412 4.867 8.094 1.00 86.12 327 PRO A N 1
ATOM 2612 C CA . PRO A 1 327 ? 7.021 3.781 8.987 1.00 86.12 327 PRO A CA 1
ATOM 2613 C C . PRO A 1 327 ? 7.021 4.233 10.452 1.00 86.12 327 PRO A C 1
ATOM 2615 O O . PRO A 1 327 ? 7.968 4.868 10.917 1.00 86.12 327 PRO A O 1
ATOM 2618 N N . GLY A 1 328 ? 5.955 3.916 11.188 1.00 86.50 328 GLY A N 1
ATOM 2619 C CA . GLY A 1 328 ? 5.836 4.251 12.607 1.00 86.50 328 GLY A CA 1
ATOM 2620 C C . GLY A 1 328 ? 5.255 5.635 12.910 1.00 86.50 328 GLY A C 1
ATOM 2621 O O . GLY A 1 328 ? 5.140 5.980 14.087 1.00 86.50 328 GLY A O 1
ATOM 2622 N N . GLN A 1 329 ? 4.832 6.414 11.904 1.00 89.88 329 GLN A N 1
ATOM 2623 C CA . GLN A 1 329 ? 4.238 7.749 12.099 1.00 89.88 329 GLN A CA 1
ATOM 2624 C C . GLN A 1 329 ? 3.072 7.756 13.105 1.00 89.88 329 GLN A C 1
ATOM 2626 O O . GLN A 1 329 ? 2.876 8.734 13.826 1.00 89.88 329 GLN A O 1
ATOM 2631 N N . TYR A 1 330 ? 2.309 6.664 13.182 1.00 89.81 330 TYR A N 1
ATOM 2632 C CA . TYR A 1 330 ? 1.127 6.568 14.037 1.00 89.81 330 TYR A CA 1
ATOM 2633 C C . TYR A 1 330 ? 1.379 5.917 15.408 1.00 89.81 330 TYR A C 1
ATOM 2635 O O . TYR A 1 330 ? 0.430 5.749 16.178 1.00 89.81 330 TYR A O 1
ATOM 2643 N N . LEU A 1 331 ? 2.629 5.573 15.756 1.00 92.62 331 LEU A N 1
ATOM 2644 C CA . LEU A 1 331 ? 2.961 4.902 17.025 1.00 92.62 331 LEU A CA 1
ATOM 2645 C C . LEU A 1 331 ? 2.540 5.714 18.253 1.00 92.62 331 LEU A C 1
ATOM 2647 O O . LEU A 1 331 ? 1.995 5.155 19.202 1.00 92.62 331 LEU A O 1
ATOM 2651 N N . SER A 1 332 ? 2.742 7.032 18.233 1.00 91.94 332 SER A N 1
ATOM 2652 C CA . SER A 1 332 ? 2.339 7.911 19.340 1.00 91.94 332 SER A CA 1
ATOM 2653 C C . SER A 1 332 ? 0.826 7.886 19.573 1.00 91.94 332 SER A C 1
ATOM 2655 O O . SER A 1 332 ? 0.364 7.806 20.707 1.00 91.94 332 SER A O 1
ATOM 2657 N N . SER A 1 333 ? 0.046 7.896 18.491 1.00 92.81 333 SER A N 1
ATOM 2658 C CA . SER A 1 333 ? -1.421 7.884 18.543 1.00 92.81 333 SER A CA 1
ATOM 2659 C C . SER A 1 333 ? -1.970 6.517 18.939 1.00 92.81 333 SER A C 1
ATOM 2661 O O . SER A 1 333 ? -2.983 6.435 19.631 1.00 92.81 333 SER A O 1
ATOM 2663 N N . PHE A 1 334 ? -1.278 5.443 18.556 1.00 94.12 334 PHE A N 1
ATOM 2664 C CA . PHE A 1 334 ? -1.560 4.100 19.046 1.00 94.12 334 PHE A CA 1
ATOM 2665 C C . PHE A 1 334 ? -1.393 4.015 20.565 1.00 94.12 334 PHE A C 1
ATOM 2667 O O . PHE A 1 334 ? -2.334 3.629 21.252 1.00 94.12 334 PHE A O 1
ATOM 2674 N N . TRP A 1 335 ? -0.254 4.456 21.108 1.00 94.94 335 TRP A N 1
ATOM 2675 C CA . TRP A 1 335 ? -0.028 4.441 22.557 1.00 94.94 335 TRP A CA 1
ATOM 2676 C C . TRP A 1 335 ? -0.989 5.349 23.324 1.00 94.94 335 TRP A C 1
ATOM 2678 O O . TRP A 1 335 ? -1.450 4.972 24.398 1.00 94.94 335 TRP A O 1
ATOM 2688 N N . LEU A 1 336 ? -1.356 6.499 22.755 1.00 95.19 336 LEU A N 1
ATOM 2689 C CA . LEU A 1 336 ? -2.406 7.346 23.317 1.00 95.19 336 LEU A CA 1
ATOM 2690 C C . LEU A 1 336 ? -3.754 6.609 23.378 1.00 95.19 336 LEU A C 1
ATOM 2692 O O . LEU A 1 336 ? -4.445 6.674 24.389 1.00 95.19 336 LEU A O 1
ATOM 2696 N N . SER A 1 337 ? -4.105 5.863 22.328 1.00 95.12 337 SER A N 1
ATOM 2697 C CA . SER A 1 337 ? -5.343 5.072 22.281 1.00 95.12 337 SER A CA 1
ATOM 2698 C C . SER A 1 337 ? -5.341 3.949 23.321 1.00 95.12 337 SER A C 1
ATOM 2700 O O . SER A 1 337 ? -6.350 3.745 23.992 1.00 95.12 337 SER A O 1
ATOM 2702 N N . VAL A 1 338 ? -4.198 3.273 23.506 1.00 95.44 338 VAL A N 1
ATOM 2703 C CA . VAL A 1 338 ? -4.003 2.272 24.571 1.00 95.44 338 VAL A CA 1
ATOM 2704 C C . VAL A 1 338 ? -4.182 2.910 25.947 1.00 95.44 338 VAL A C 1
ATOM 2706 O O . VAL A 1 338 ? -4.889 2.361 26.787 1.00 95.44 338 VAL A O 1
ATOM 2709 N N . ALA A 1 339 ? -3.575 4.078 26.180 1.00 96.12 339 ALA A N 1
ATOM 2710 C CA . ALA A 1 339 ? -3.662 4.772 27.461 1.00 96.12 339 ALA A CA 1
ATOM 2711 C C . ALA A 1 339 ? -5.107 5.169 27.799 1.00 96.12 339 ALA A C 1
ATOM 2713 O O . ALA A 1 339 ? -5.561 4.925 28.915 1.00 96.12 339 ALA A O 1
ATOM 2714 N N . ILE A 1 340 ? -5.849 5.720 26.832 1.00 94.25 340 ILE A N 1
ATOM 2715 C CA . ILE A 1 340 ? -7.260 6.085 27.019 1.00 94.25 340 ILE A CA 1
ATOM 2716 C C . ILE A 1 340 ? -8.111 4.835 27.292 1.00 94.25 340 ILE A C 1
ATOM 2718 O O . ILE A 1 340 ? -8.899 4.840 28.237 1.00 94.25 340 ILE A O 1
ATOM 2722 N N . ALA A 1 341 ? -7.932 3.759 26.516 1.00 94.88 341 ALA A N 1
ATOM 2723 C CA . ALA A 1 341 ? -8.663 2.506 26.718 1.00 94.88 341 ALA A CA 1
ATOM 2724 C C . ALA A 1 341 ? -8.414 1.920 28.118 1.00 94.88 341 ALA A C 1
ATOM 2726 O O . ALA A 1 341 ? -9.355 1.547 28.813 1.00 94.88 341 ALA A O 1
ATOM 2727 N N . LEU A 1 342 ? -7.154 1.910 28.560 1.00 95.12 342 LEU A N 1
ATOM 2728 C CA . LEU A 1 342 ? -6.765 1.400 29.872 1.00 95.12 342 LEU A CA 1
ATOM 2729 C C . LEU A 1 342 ? -7.388 2.222 31.004 1.00 95.12 342 LEU A C 1
ATOM 2731 O O . LEU A 1 342 ? -7.893 1.644 31.962 1.00 95.12 342 LEU A O 1
ATOM 2735 N N . VAL A 1 343 ? -7.391 3.554 30.895 1.00 94.00 343 VAL A N 1
ATOM 2736 C CA . VAL A 1 343 ? -8.018 4.433 31.896 1.00 94.00 343 VAL A CA 1
ATOM 2737 C C . VAL A 1 343 ? -9.518 4.160 32.011 1.00 94.00 343 VAL A C 1
ATOM 2739 O O . VAL A 1 343 ? -10.024 4.068 33.128 1.00 94.00 343 VAL A O 1
ATOM 2742 N N . LEU A 1 344 ? -10.221 4.000 30.885 1.00 92.69 344 LEU A N 1
ATOM 2743 C CA . LEU A 1 344 ? -11.656 3.699 30.881 1.00 92.69 344 LEU A CA 1
ATOM 2744 C C . LEU A 1 344 ? -11.955 2.341 31.529 1.00 92.69 344 LEU A C 1
ATOM 2746 O O . LEU A 1 344 ? -12.821 2.262 32.401 1.00 92.69 344 LEU A O 1
ATOM 2750 N N . ASP A 1 345 ? -11.210 1.299 31.159 1.00 93.25 345 ASP A N 1
ATOM 2751 C CA . ASP A 1 345 ? -11.395 -0.045 31.710 1.00 93.25 345 ASP A CA 1
ATOM 2752 C C . ASP A 1 345 ? -11.093 -0.080 33.218 1.00 93.25 345 ASP A C 1
ATOM 2754 O O . ASP A 1 345 ? -11.901 -0.567 34.010 1.00 93.25 345 ASP A O 1
ATOM 2758 N N . VAL A 1 346 ? -9.966 0.502 33.649 1.00 93.12 346 VAL A N 1
ATOM 2759 C CA . VAL A 1 346 ? -9.583 0.557 35.070 1.00 93.12 346 VAL A CA 1
ATOM 2760 C C . VAL A 1 346 ? -10.599 1.357 35.886 1.00 93.12 346 VAL A C 1
ATOM 2762 O O . VAL A 1 346 ? -10.965 0.933 36.983 1.00 93.12 346 VAL A O 1
ATOM 2765 N N . ALA A 1 347 ? -11.108 2.475 35.360 1.00 91.62 347 ALA A N 1
ATOM 2766 C CA . ALA A 1 347 ? -12.165 3.237 36.018 1.00 91.62 347 ALA A CA 1
ATOM 2767 C C . ALA A 1 347 ? -13.445 2.402 36.185 1.00 91.62 347 ALA A C 1
ATOM 2769 O O . ALA A 1 347 ? -14.022 2.387 37.275 1.00 91.62 347 ALA A O 1
ATOM 2770 N N . ALA A 1 348 ? -13.858 1.657 35.152 1.00 92.50 348 ALA A N 1
ATOM 2771 C CA . ALA A 1 348 ? -15.005 0.754 35.238 1.00 92.50 348 ALA A CA 1
ATOM 2772 C C . ALA A 1 348 ? -14.800 -0.327 36.308 1.00 92.50 348 ALA A C 1
ATOM 2774 O O . ALA A 1 348 ? -15.711 -0.586 37.094 1.00 92.50 348 ALA A O 1
ATOM 2775 N N . PHE A 1 349 ? -13.604 -0.918 36.383 1.00 92.81 349 PHE A N 1
ATOM 2776 C CA . PHE A 1 349 ? -13.280 -1.947 37.373 1.00 92.81 349 PHE A CA 1
ATOM 2777 C C . PHE A 1 349 ? -13.300 -1.401 38.798 1.00 92.81 349 PHE A C 1
ATOM 2779 O O . PHE A 1 349 ? -13.893 -2.025 39.673 1.00 92.81 349 PHE A O 1
ATOM 2786 N N . ILE A 1 350 ? -12.713 -0.224 39.029 1.00 90.38 350 ILE A N 1
ATOM 2787 C CA . ILE A 1 350 ? -12.708 0.431 40.344 1.00 90.38 350 ILE A CA 1
ATOM 2788 C C . ILE A 1 350 ? -14.140 0.724 40.798 1.00 90.38 350 ILE A C 1
ATOM 2790 O O . ILE A 1 350 ? -14.502 0.401 41.928 1.00 90.38 350 ILE A O 1
ATOM 2794 N N . ILE A 1 351 ? -14.971 1.301 39.925 1.00 89.88 351 ILE A N 1
ATOM 2795 C CA . ILE A 1 351 ? -16.366 1.619 40.256 1.00 89.88 351 ILE A CA 1
ATOM 2796 C C . ILE A 1 351 ? -17.148 0.334 40.546 1.00 89.88 351 ILE A C 1
ATOM 2798 O O . ILE A 1 351 ? -17.844 0.249 41.558 1.00 89.88 351 ILE A O 1
ATOM 2802 N N . PHE A 1 352 ? -17.007 -0.686 39.700 1.00 89.81 352 PHE A N 1
ATOM 2803 C CA . PHE A 1 352 ? -17.706 -1.951 39.890 1.00 89.81 352 PHE A CA 1
ATOM 2804 C C . PHE A 1 352 ? -17.297 -2.634 41.202 1.00 89.81 352 PHE A C 1
ATOM 2806 O O . PHE A 1 352 ? -18.152 -2.976 42.018 1.00 89.81 352 PHE A O 1
ATOM 2813 N N . TYR A 1 353 ? -15.993 -2.756 41.450 1.00 87.62 353 TYR A N 1
ATOM 2814 C CA . TYR A 1 353 ? -15.447 -3.460 42.606 1.00 87.62 353 TYR A CA 1
ATOM 2815 C C . TYR A 1 353 ? -15.721 -2.737 43.932 1.00 87.62 353 TYR A C 1
ATOM 2817 O O . TYR A 1 353 ? -16.188 -3.352 44.889 1.00 87.62 353 TYR A O 1
ATOM 2825 N N . PHE A 1 354 ? -15.453 -1.429 44.004 1.00 85.75 354 PHE A N 1
ATOM 2826 C CA . PHE A 1 354 ? -15.504 -0.683 45.267 1.00 85.75 354 PHE A CA 1
ATOM 2827 C C . PHE A 1 354 ? -16.844 0.001 45.550 1.00 85.75 354 PHE A C 1
ATOM 2829 O O . PHE A 1 354 ? -17.114 0.315 46.709 1.00 85.75 354 PHE A O 1
ATOM 2836 N N . VAL A 1 355 ? -17.668 0.266 44.530 1.00 84.75 355 VAL A N 1
ATOM 2837 C CA . VAL A 1 355 ? -18.940 0.993 44.699 1.00 84.75 355 VAL A CA 1
ATOM 2838 C C . VAL A 1 355 ? -20.143 0.075 44.521 1.00 84.75 355 VAL A C 1
ATOM 2840 O O . VAL A 1 355 ? -21.068 0.140 45.325 1.00 84.75 355 VAL A O 1
ATOM 2843 N N . ILE A 1 356 ? -20.147 -0.778 43.494 1.00 84.38 356 ILE A N 1
ATOM 2844 C CA . ILE A 1 356 ? -21.319 -1.609 43.168 1.00 84.38 356 ILE A CA 1
ATOM 2845 C C . ILE A 1 356 ? -21.332 -2.893 43.992 1.00 84.38 356 ILE A C 1
ATOM 2847 O O . ILE A 1 356 ? -22.347 -3.202 44.613 1.00 84.38 356 ILE A O 1
ATOM 2851 N N . LEU A 1 357 ? -20.211 -3.619 44.020 1.00 84.19 357 LEU A N 1
ATOM 2852 C CA . LEU A 1 357 ? -20.116 -4.883 44.749 1.00 84.19 357 LEU A CA 1
ATOM 2853 C C . LEU A 1 357 ? -20.020 -4.700 46.265 1.00 84.19 357 LEU A C 1
ATOM 2855 O O . LEU A 1 357 ? -20.143 -5.683 46.986 1.00 84.19 357 LEU A O 1
ATOM 2859 N N . LYS A 1 358 ? -19.743 -3.494 46.773 1.00 78.44 358 LYS A N 1
ATOM 2860 C CA . LYS A 1 358 ? -19.625 -3.250 48.215 1.00 78.44 358 LYS A CA 1
ATOM 2861 C C . LYS A 1 358 ? -20.968 -3.517 48.914 1.00 78.44 358 LYS A C 1
ATOM 2863 O O . LYS A 1 358 ? -21.980 -2.902 48.568 1.00 78.44 358 LYS A O 1
ATOM 2868 N N . GLU A 1 359 ? -20.951 -4.425 49.886 1.00 65.19 359 GLU A N 1
ATOM 2869 C CA . GLU A 1 359 ? -22.071 -4.643 50.802 1.00 65.19 359 GLU A CA 1
ATOM 2870 C C . GLU A 1 359 ? -22.163 -3.436 51.749 1.00 65.19 359 GLU A C 1
ATOM 2872 O O . GLU A 1 359 ? -21.143 -2.881 52.171 1.00 65.19 359 GLU A O 1
ATOM 2877 N N . GLU A 1 360 ? -23.380 -2.935 51.965 1.00 56.56 360 GLU A N 1
ATOM 2878 C CA . GLU A 1 360 ? -23.632 -1.873 52.940 1.00 56.56 360 GLU A CA 1
ATOM 2879 C C . GLU A 1 360 ? -23.777 -2.563 54.303 1.00 56.56 360 GLU A C 1
ATOM 2881 O O . GLU A 1 360 ? -24.725 -3.322 54.485 1.00 56.56 360 GLU A O 1
ATOM 2886 N N . ASP A 1 361 ? -22.796 -2.360 55.191 1.00 47.19 361 ASP A N 1
ATOM 2887 C CA . ASP A 1 361 ? -22.832 -2.826 56.590 1.00 47.19 361 ASP A CA 1
ATOM 2888 C C . ASP A 1 361 ? -23.985 -2.194 57.387 1.00 47.19 361 ASP A C 1
ATOM 2890 O O . ASP A 1 361 ? -24.205 -0.963 57.234 1.00 47.19 361 ASP A O 1
#

pLDDT: mean 82.06, std 13.91, range [33.81, 96.81]